Protein AF-A0A0V0R971-F1 (afdb_monomer_lite)

Foldseek 3Di:
DLFFQQQPPNHGADFQVVLLLVLPPDDPVLSVQLVVLCVVLVVVCLDPPDDPVRNLVSQVVSQVSVFVSQQVVFDQLCSSVSSLVRHPTHTFPCSLVQVVVCLVLLNQAEAADQHAPSNVLSVVCVSCVPPNVCSVSYNYDYKYFDADPRTRNGIRRPDGQQQQCVSVDDPPDDQAPAAEEQEEADPSSLSVNPVYNPVRYAFEYEYEDPPSDPVVVVVVRHLYYHYNSHGCPLVSVVVVVVVCCVVPDVPDDDQPPPPPPDDDDPVVVVSVVSSVVVVVVD

InterPro domains:
  IPR006434 Pyrimidine 5'-nucleotidase, eukaryotic [PF05822] (2-242)
  IPR023214 HAD superfamily [G3DSA:3.40.50.1000] (90-238)
  IPR036412 HAD-like superfamily [SSF56784] (2-240)

Organism: Pseudocohnilembus persalinus (NCBI:txid266149)

Sequence (282 aa):
MTTFRDNVTGKRCPGSLGVLRNSGYLRPEFVEILHNIFTYYHSKEMDLGLTNEQKIKVMEEWHGEVKKAYQKELLDSDIIYKALNKTTIQYRHYVREFVNYTIDNQILMYIVSGGTRQFIEGMLTEILPDQIENLESFRLKSNQYVIKDNKLVDIDFVIRGSDKNKYIKDRDWDYEKQPVLLLGDLDHDHTMALDFNQDNVLSVIYLRDESIIDIDSFQKKWDIIITGDGDFSLPYVLLNEIMHKKNNKISENLTFKNIEDSFYRQDQQQAIELINFLRAQK

pLDDT: mean 79.25, std 17.01, range [33.0, 95.94]

Structure (mmCIF, N/CA/C/O backbone):
data_AF-A0A0V0R971-F1
#
_entry.id   AF-A0A0V0R971-F1
#
loop_
_atom_site.group_PDB
_atom_site.id
_atom_site.type_symbol
_atom_site.label_atom_id
_atom_site.label_alt_id
_atom_site.label_comp_id
_atom_site.label_asym_id
_atom_site.label_entity_id
_atom_site.label_seq_id
_atom_site.pdbx_PDB_ins_code
_atom_site.Cartn_x
_atom_site.Cartn_y
_atom_site.Cartn_z
_atom_site.occupancy
_atom_site.B_iso_or_equiv
_atom_site.auth_seq_id
_atom_site.auth_comp_id
_atom_site.auth_asym_id
_atom_site.auth_atom_id
_atom_site.pdbx_PDB_model_num
ATOM 1 N N . MET A 1 1 ? 2.055 -4.129 0.141 1.00 58.97 1 MET A N 1
ATOM 2 C CA . MET A 1 1 ? 2.157 -5.593 0.341 1.00 58.97 1 MET A CA 1
ATOM 3 C C . MET A 1 1 ? 1.302 -6.047 1.516 1.00 58.97 1 MET A C 1
ATOM 5 O O . MET A 1 1 ? 1.122 -7.244 1.669 1.00 58.97 1 MET A O 1
ATOM 9 N N . THR A 1 2 ? 0.731 -5.119 2.290 1.00 73.12 2 THR A N 1
ATOM 10 C CA . THR A 1 2 ? -0.196 -5.362 3.400 1.00 73.12 2 THR A CA 1
ATOM 11 C C . THR A 1 2 ? -1.180 -6.496 3.121 1.00 73.12 2 THR A C 1
ATOM 13 O O . THR A 1 2 ? -1.227 -7.431 3.894 1.00 73.12 2 THR A O 1
ATOM 16 N N . THR A 1 3 ? -1.879 -6.506 1.983 1.00 72.69 3 THR A N 1
ATOM 17 C CA . THR A 1 3 ? -2.909 -7.513 1.650 1.00 72.69 3 THR A CA 1
ATOM 18 C C . THR A 1 3 ? -2.387 -8.837 1.072 1.00 72.69 3 THR A C 1
ATOM 20 O O . THR A 1 3 ? -3.176 -9.755 0.854 1.00 72.69 3 THR A O 1
ATOM 23 N N . PHE A 1 4 ? -1.087 -8.971 0.795 1.00 72.44 4 PHE A N 1
ATOM 24 C CA . PHE A 1 4 ? -0.510 -10.158 0.147 1.00 72.44 4 PHE A CA 1
ATOM 25 C C . PHE A 1 4 ? 0.398 -10.926 1.099 1.00 72.44 4 PHE A C 1
ATOM 27 O O . PHE A 1 4 ? 1.105 -10.323 1.910 1.00 72.44 4 PHE A O 1
ATOM 34 N N . ARG A 1 5 ? 0.399 -12.255 0.970 1.00 65.75 5 ARG A N 1
ATOM 35 C CA . ARG A 1 5 ? 1.438 -13.103 1.555 1.00 65.75 5 ARG A CA 1
ATOM 36 C C . ARG A 1 5 ? 2.725 -12.932 0.775 1.00 65.75 5 ARG A C 1
ATOM 38 O O . ARG A 1 5 ? 2.710 -12.945 -0.455 1.00 65.75 5 ARG A O 1
ATOM 45 N N . ASP A 1 6 ? 3.835 -12.819 1.491 1.00 60.97 6 ASP A N 1
ATOM 46 C CA . ASP A 1 6 ? 5.130 -12.614 0.853 1.00 60.97 6 ASP A CA 1
ATOM 47 C C . ASP A 1 6 ? 5.801 -13.933 0.455 1.00 60.97 6 ASP A C 1
ATOM 49 O O . ASP A 1 6 ? 6.545 -13.963 -0.521 1.00 60.97 6 ASP A O 1
ATOM 53 N N . ASN A 1 7 ? 5.527 -15.039 1.160 1.00 57.09 7 ASN A N 1
ATOM 54 C CA . ASN A 1 7 ? 6.301 -16.267 0.974 1.00 57.09 7 ASN A CA 1
ATOM 55 C C . ASN A 1 7 ? 5.460 -17.548 0.895 1.00 57.09 7 ASN A C 1
ATOM 57 O O . ASN A 1 7 ? 5.527 -18.407 1.772 1.00 57.09 7 ASN A O 1
ATOM 61 N N . VAL A 1 8 ? 4.685 -17.718 -0.182 1.00 51.97 8 VAL A N 1
ATOM 62 C CA . VAL A 1 8 ? 3.889 -18.953 -0.358 1.00 51.97 8 VAL A CA 1
ATOM 63 C C . VAL A 1 8 ? 4.598 -20.044 -1.168 1.00 51.97 8 VAL A C 1
ATOM 65 O O . VAL A 1 8 ? 4.198 -21.203 -1.148 1.00 51.97 8 VAL A O 1
ATOM 68 N N . THR A 1 9 ? 5.689 -19.712 -1.862 1.00 51.56 9 THR A N 1
ATOM 69 C CA . THR A 1 9 ? 6.429 -20.670 -2.714 1.00 51.56 9 THR A CA 1
ATOM 70 C C . THR A 1 9 ? 7.942 -20.674 -2.474 1.00 51.56 9 THR A C 1
ATOM 72 O O . THR A 1 9 ? 8.700 -21.158 -3.313 1.00 51.56 9 THR A O 1
ATOM 75 N N . GLY A 1 10 ? 8.415 -20.105 -1.359 1.00 52.41 10 GLY A N 1
ATOM 76 C CA . GLY A 1 10 ? 9.846 -19.852 -1.145 1.00 52.41 10 GLY A CA 1
ATOM 77 C C . GLY A 1 10 ? 10.374 -18.643 -1.930 1.00 52.41 10 GLY A C 1
ATOM 78 O O . GLY A 1 10 ? 11.578 -18.392 -1.939 1.00 52.41 10 GLY A O 1
ATOM 79 N N . LYS A 1 11 ? 9.494 -17.909 -2.627 1.00 59.03 11 LYS A N 1
ATOM 80 C CA . LYS A 1 11 ? 9.817 -16.728 -3.434 1.00 59.03 11 LYS A CA 1
ATOM 81 C C . LYS A 1 11 ? 8.990 -15.533 -2.983 1.00 59.03 11 LYS A C 1
ATOM 83 O O . LYS A 1 11 ? 7.778 -15.658 -2.825 1.00 59.03 11 LYS A O 1
ATOM 88 N N . ARG A 1 12 ? 9.673 -14.390 -2.866 1.00 66.94 12 ARG A N 1
ATOM 89 C CA . ARG A 1 12 ? 9.115 -13.091 -2.478 1.00 66.94 12 ARG A CA 1
ATOM 90 C C . ARG A 1 12 ? 8.000 -12.660 -3.431 1.00 66.94 12 ARG A C 1
ATOM 92 O O . ARG A 1 12 ? 8.195 -12.666 -4.654 1.00 66.94 12 ARG A O 1
ATOM 99 N N . CYS A 1 13 ? 6.865 -12.246 -2.881 1.00 67.56 13 CYS A N 1
ATOM 100 C CA . CYS A 1 13 ? 5.758 -11.719 -3.659 1.00 67.56 13 CYS A CA 1
ATOM 101 C C . CYS A 1 13 ? 6.153 -10.345 -4.222 1.00 67.56 13 CYS A C 1
ATOM 103 O O . CYS A 1 13 ? 6.574 -9.457 -3.474 1.00 67.56 13 CYS A O 1
ATOM 105 N N . PRO A 1 14 ? 6.047 -10.115 -5.541 1.00 70.88 14 PRO A N 1
ATOM 106 C CA . PRO A 1 14 ? 6.325 -8.796 -6.077 1.00 70.88 14 PRO A CA 1
ATOM 107 C C . PRO A 1 14 ? 5.271 -7.787 -5.597 1.00 70.88 14 PRO A C 1
ATOM 109 O O . PRO A 1 14 ? 4.083 -8.096 -5.528 1.00 70.88 14 PRO A O 1
ATOM 112 N N . GLY A 1 15 ? 5.689 -6.542 -5.348 1.00 75.00 15 GLY A N 1
ATOM 113 C CA . GLY A 1 15 ? 4.757 -5.408 -5.375 1.00 75.00 15 GLY A CA 1
ATOM 114 C C . GLY A 1 15 ? 4.130 -5.260 -6.768 1.00 75.00 15 GLY A C 1
ATOM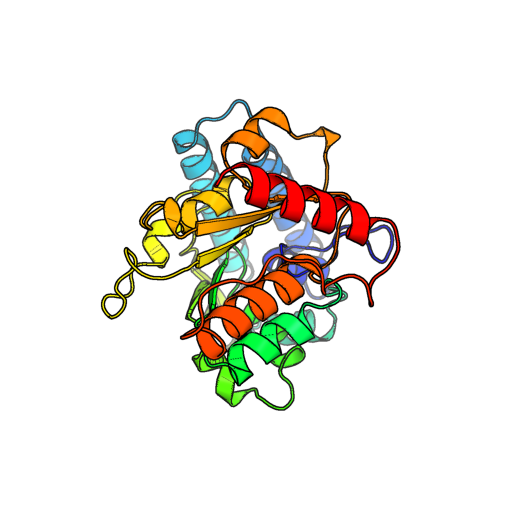 115 O O . GLY A 1 15 ? 4.640 -5.821 -7.736 1.00 75.00 15 GLY A O 1
ATOM 116 N N . SER A 1 16 ? 3.053 -4.487 -6.919 1.00 74.56 16 SER A N 1
ATOM 117 C CA . SER A 1 16 ? 2.285 -4.461 -8.180 1.00 74.56 16 SER A CA 1
ATOM 118 C C . SER A 1 16 ? 3.089 -4.029 -9.415 1.00 74.56 16 SER A C 1
ATOM 120 O O . SER A 1 16 ? 2.931 -4.626 -10.475 1.00 74.56 16 SER A O 1
ATOM 122 N N . LEU A 1 17 ? 4.042 -3.098 -9.288 1.00 79.12 17 LEU A N 1
ATOM 123 C CA . LEU A 1 17 ? 4.996 -2.791 -10.371 1.00 79.12 17 LEU A CA 1
ATOM 124 C C . LEU A 1 17 ? 5.903 -3.982 -10.727 1.00 79.12 17 LEU A C 1
ATOM 126 O O . LEU A 1 17 ? 6.295 -4.166 -11.880 1.00 79.12 17 LEU A O 1
ATOM 130 N N . GLY A 1 18 ? 6.237 -4.805 -9.735 1.00 83.81 18 GLY A N 1
ATOM 131 C CA . GLY A 1 18 ? 7.013 -6.025 -9.911 1.00 83.81 18 GLY A CA 1
ATOM 132 C C . GLY A 1 18 ? 6.228 -7.153 -10.582 1.00 83.81 18 GLY A C 1
ATOM 133 O O . GLY A 1 18 ? 6.858 -8.040 -11.149 1.00 83.81 18 GLY A O 1
ATOM 134 N N . VAL A 1 19 ? 4.889 -7.126 -10.568 1.00 86.00 19 VAL A N 1
ATOM 135 C CA . VAL A 1 19 ? 4.062 -8.143 -11.245 1.00 86.00 19 VAL A CA 1
ATOM 136 C C . VAL A 1 19 ? 4.309 -8.102 -12.742 1.00 86.00 19 VAL A C 1
ATOM 138 O O . VAL A 1 19 ? 4.609 -9.131 -13.342 1.00 86.00 19 VAL A O 1
ATOM 141 N N . LEU A 1 20 ? 4.275 -6.907 -13.341 1.00 88.25 20 LEU A N 1
ATOM 142 C CA . LEU A 1 20 ? 4.560 -6.753 -14.763 1.00 88.25 20 LEU A CA 1
ATOM 143 C C . LEU A 1 20 ? 5.997 -7.187 -15.092 1.00 88.25 20 LEU A C 1
ATOM 145 O O . LEU A 1 20 ? 6.199 -7.948 -16.039 1.00 88.25 20 LEU A O 1
ATOM 149 N N . ARG A 1 21 ? 6.975 -6.793 -14.262 1.00 87.88 21 ARG A N 1
ATOM 150 C CA . ARG A 1 21 ? 8.382 -7.211 -14.399 1.00 87.88 21 ARG A CA 1
ATOM 151 C C . ARG A 1 21 ? 8.550 -8.734 -14.364 1.00 87.88 21 ARG A C 1
ATOM 153 O O . ARG A 1 21 ? 9.284 -9.289 -15.174 1.00 87.88 21 ARG A O 1
ATOM 160 N N . ASN A 1 22 ? 7.856 -9.404 -13.449 1.00 86.06 22 ASN A N 1
ATOM 161 C CA . ASN A 1 22 ? 7.982 -10.842 -13.213 1.00 86.06 22 ASN A CA 1
ATOM 162 C C . ASN A 1 22 ? 7.021 -11.683 -14.078 1.00 86.06 22 ASN A C 1
ATOM 164 O O . ASN A 1 22 ? 7.020 -12.909 -13.984 1.00 86.06 22 ASN A O 1
ATOM 168 N N . SER A 1 23 ? 6.213 -11.049 -14.930 1.00 88.00 23 SER A N 1
ATOM 169 C CA . SER A 1 23 ? 5.185 -11.718 -15.736 1.00 88.00 23 SER A CA 1
ATOM 170 C C . SER A 1 23 ? 5.752 -12.632 -16.831 1.00 88.00 23 SER A C 1
ATOM 172 O O . SER A 1 23 ? 5.077 -13.550 -17.299 1.00 88.00 23 SER A O 1
ATOM 174 N N . GLY A 1 24 ? 6.996 -12.399 -17.259 1.00 89.38 24 GLY A N 1
ATOM 175 C CA . GLY A 1 24 ? 7.617 -13.097 -18.388 1.00 89.38 24 GLY A CA 1
ATOM 176 C C . GLY A 1 24 ? 7.093 -12.669 -19.764 1.00 89.38 24 GLY A C 1
ATOM 177 O O . GLY A 1 24 ? 7.388 -13.345 -20.743 1.00 89.38 24 GLY A O 1
ATOM 178 N N . TYR A 1 25 ? 6.318 -11.581 -19.848 1.00 91.50 25 TYR A N 1
ATOM 179 C CA . TYR A 1 25 ? 5.885 -10.985 -21.122 1.00 91.50 25 TYR A CA 1
ATOM 180 C C . TYR A 1 25 ? 6.794 -9.845 -21.603 1.00 91.50 25 TYR A C 1
ATOM 182 O O . TYR A 1 25 ? 6.646 -9.377 -22.728 1.00 91.50 25 TYR A O 1
ATOM 190 N N . LEU A 1 26 ? 7.720 -9.387 -20.759 1.00 91.88 26 LEU A N 1
ATOM 191 C CA . LEU A 1 26 ? 8.700 -8.358 -21.102 1.00 91.88 26 LEU A CA 1
ATOM 192 C C . LEU A 1 26 ? 9.953 -8.981 -21.719 1.00 91.88 26 LEU A C 1
ATOM 194 O O . LEU A 1 26 ? 10.330 -10.104 -21.376 1.00 91.88 26 LEU A O 1
ATOM 198 N N . ARG A 1 27 ? 10.631 -8.224 -22.587 1.00 93.69 27 ARG A N 1
ATOM 199 C CA . ARG A 1 27 ? 11.923 -8.639 -23.143 1.00 93.69 27 ARG A CA 1
ATOM 200 C C . ARG A 1 27 ? 12.986 -8.732 -22.036 1.00 93.69 27 ARG A C 1
ATOM 202 O O . ARG A 1 27 ? 12.981 -7.873 -21.148 1.00 93.69 27 ARG A O 1
ATOM 209 N N . PRO A 1 28 ? 13.895 -9.723 -22.075 1.00 93.75 28 PRO A N 1
ATOM 210 C CA . PRO A 1 28 ? 14.893 -9.931 -21.024 1.00 93.75 28 PRO A CA 1
ATOM 211 C C . PRO A 1 28 ? 15.731 -8.689 -20.701 1.00 93.75 28 PRO A C 1
ATOM 213 O O . PRO A 1 28 ? 15.927 -8.375 -19.531 1.00 93.75 28 PRO A O 1
ATOM 216 N N . GLU A 1 29 ? 16.146 -7.935 -21.718 1.00 94.88 29 GLU A N 1
ATOM 217 C CA . GLU A 1 29 ? 16.963 -6.729 -21.557 1.00 94.88 29 GLU A CA 1
ATOM 218 C C . GLU A 1 29 ? 16.205 -5.637 -20.789 1.00 94.88 29 GLU A C 1
ATOM 220 O O . GLU A 1 29 ? 16.760 -4.950 -19.933 1.00 94.88 29 GLU A O 1
ATOM 225 N N . PHE A 1 30 ? 14.902 -5.496 -21.050 1.00 93.88 30 PHE A N 1
ATOM 226 C CA . PHE A 1 30 ? 14.062 -4.538 -20.338 1.00 93.88 30 PHE A CA 1
ATOM 227 C C . PHE A 1 30 ? 13.814 -4.967 -18.886 1.00 93.88 30 PHE A C 1
ATOM 229 O O . PHE A 1 30 ? 13.844 -4.137 -17.975 1.00 93.88 30 PHE A O 1
ATOM 236 N N . VAL A 1 31 ? 13.631 -6.270 -18.645 1.00 93.38 31 VAL A N 1
ATOM 237 C CA . VAL A 1 31 ? 13.540 -6.827 -17.286 1.00 93.38 31 VAL A CA 1
ATOM 238 C C . VAL A 1 31 ? 14.815 -6.542 -16.497 1.00 93.38 31 VAL A C 1
ATOM 240 O O . VAL A 1 31 ? 14.721 -6.126 -15.342 1.00 93.38 31 VAL A O 1
ATOM 243 N N . GLU A 1 32 ? 15.986 -6.715 -17.110 1.00 94.56 32 GLU A N 1
ATOM 244 C CA . GLU A 1 32 ? 17.281 -6.433 -16.487 1.00 94.56 32 GLU A CA 1
ATOM 245 C C . GLU A 1 32 ? 17.422 -4.950 -16.116 1.00 94.56 32 GLU A C 1
ATOM 247 O O . GLU A 1 32 ? 17.782 -4.635 -14.982 1.00 94.56 32 GLU A O 1
ATOM 252 N N . ILE A 1 33 ? 17.035 -4.032 -17.011 1.00 94.81 33 ILE A N 1
ATOM 253 C CA . ILE A 1 33 ? 16.998 -2.589 -16.722 1.00 94.81 33 ILE A CA 1
ATOM 254 C C . ILE A 1 33 ? 16.124 -2.305 -15.493 1.00 94.81 33 ILE A C 1
ATOM 256 O O . ILE A 1 33 ? 16.575 -1.666 -14.540 1.00 94.81 33 ILE A O 1
ATOM 260 N N . LEU A 1 34 ? 14.886 -2.808 -15.475 1.00 92.81 34 LEU A N 1
ATOM 261 C CA . LEU A 1 34 ? 13.967 -2.601 -14.351 1.00 92.81 34 LEU A CA 1
ATOM 262 C C . LEU A 1 34 ? 14.463 -3.258 -13.058 1.00 92.81 34 LEU A C 1
ATOM 264 O O . LEU A 1 34 ? 14.188 -2.758 -11.963 1.00 92.81 34 LEU A O 1
ATOM 268 N N . HIS A 1 35 ? 15.165 -4.386 -13.157 1.00 92.00 35 HIS A N 1
ATOM 269 C CA . HIS A 1 35 ? 15.749 -5.055 -12.004 1.00 92.00 35 HIS A CA 1
ATOM 270 C C . HIS A 1 35 ? 16.904 -4.243 -11.416 1.00 92.00 35 HIS A C 1
ATOM 272 O O . HIS A 1 35 ? 16.912 -4.021 -10.210 1.00 92.00 35 HIS A O 1
ATOM 278 N N . ASN A 1 36 ? 17.802 -3.721 -12.251 1.00 94.62 36 ASN A N 1
ATOM 279 C CA . ASN A 1 36 ? 18.924 -2.889 -11.818 1.00 94.62 36 ASN A CA 1
ATOM 280 C C . ASN A 1 36 ? 18.449 -1.596 -11.146 1.00 94.62 36 ASN A C 1
ATOM 282 O O . ASN A 1 36 ? 18.933 -1.250 -10.067 1.00 94.62 36 ASN A O 1
ATOM 286 N N . ILE A 1 37 ? 17.446 -0.931 -11.734 1.00 94.56 37 ILE A N 1
ATOM 287 C CA . ILE A 1 37 ? 16.800 0.242 -11.128 1.00 94.56 37 ILE A CA 1
ATOM 288 C C . ILE A 1 37 ? 16.227 -0.133 -9.752 1.00 94.56 37 ILE A C 1
ATOM 290 O O . ILE A 1 37 ? 16.539 0.515 -8.755 1.00 94.56 37 ILE A O 1
ATOM 294 N N . PHE A 1 38 ? 15.426 -1.203 -9.670 1.00 91.25 38 PHE A N 1
ATOM 295 C CA . PHE A 1 38 ? 14.833 -1.650 -8.405 1.00 91.25 38 PHE A CA 1
ATOM 296 C C . PHE A 1 38 ? 15.894 -1.963 -7.345 1.00 91.25 38 PHE A C 1
ATOM 298 O O . PHE A 1 38 ? 15.790 -1.474 -6.228 1.00 91.25 38 PHE A O 1
ATOM 305 N N . THR A 1 39 ? 16.913 -2.754 -7.681 1.00 91.12 39 THR A N 1
ATOM 306 C CA . THR A 1 39 ? 17.951 -3.179 -6.735 1.00 91.12 39 THR A CA 1
ATOM 307 C C . THR A 1 39 ? 18.695 -1.980 -6.153 1.00 91.12 39 THR A C 1
ATOM 309 O O . THR A 1 39 ? 18.907 -1.918 -4.943 1.00 91.12 39 THR A O 1
ATOM 312 N N . TYR A 1 40 ? 19.028 -0.991 -6.987 1.00 93.75 40 TYR A N 1
ATOM 313 C CA . TYR A 1 40 ? 19.692 0.228 -6.537 1.00 93.75 40 TYR A CA 1
ATOM 314 C C . TYR A 1 40 ? 18.809 1.050 -5.590 1.00 93.75 40 TYR A C 1
ATOM 316 O O . TYR A 1 40 ? 19.207 1.336 -4.460 1.00 93.75 40 TYR A O 1
ATOM 324 N N . TYR A 1 41 ? 17.600 1.415 -6.018 1.00 92.44 41 TYR A N 1
ATOM 325 C CA . TYR A 1 41 ? 16.761 2.347 -5.263 1.00 92.44 41 TYR A CA 1
ATOM 326 C C . TYR A 1 41 ? 16.067 1.709 -4.054 1.00 92.44 41 TYR A C 1
ATOM 328 O O . TYR A 1 41 ? 15.933 2.371 -3.027 1.00 92.44 41 TYR A O 1
ATOM 336 N N . HIS A 1 42 ? 15.704 0.424 -4.116 1.00 87.56 42 HIS A N 1
ATOM 337 C CA . HIS A 1 42 ? 15.120 -0.280 -2.972 1.00 87.56 42 HIS A CA 1
ATOM 338 C C . HIS A 1 42 ? 16.114 -0.388 -1.808 1.00 87.56 42 HIS A C 1
ATOM 340 O O . HIS A 1 42 ? 15.724 -0.239 -0.654 1.00 87.56 42 HIS A O 1
ATOM 346 N N . SER A 1 43 ? 17.414 -0.559 -2.089 1.00 88.75 43 SER A N 1
ATOM 347 C CA . SER A 1 43 ? 18.440 -0.554 -1.035 1.00 88.75 43 SER A CA 1
ATOM 348 C C . SER A 1 43 ? 18.472 0.772 -0.262 1.00 88.75 43 SER A C 1
ATOM 350 O O . SER A 1 43 ? 18.610 0.776 0.957 1.00 88.75 43 SER A O 1
ATOM 352 N N . LYS A 1 44 ? 18.252 1.894 -0.958 1.00 88.94 44 LYS A N 1
ATOM 353 C CA . LYS A 1 44 ? 18.189 3.236 -0.366 1.00 88.94 44 LYS A CA 1
ATOM 354 C C . LYS A 1 44 ? 16.864 3.514 0.340 1.00 88.94 44 LYS A C 1
ATOM 356 O O . LYS A 1 44 ? 16.845 4.200 1.353 1.00 88.94 44 LYS A O 1
ATOM 361 N N . GLU A 1 45 ? 15.750 2.994 -0.170 1.00 84.31 45 GLU A N 1
ATOM 362 C CA . GLU A 1 45 ? 14.442 3.080 0.496 1.00 84.31 45 GLU A CA 1
ATOM 363 C C . GLU A 1 45 ? 14.502 2.497 1.918 1.00 84.31 45 GLU A C 1
ATOM 365 O O . GLU A 1 45 ? 14.026 3.106 2.885 1.00 84.31 45 GLU A O 1
ATOM 370 N N . MET A 1 46 ? 15.153 1.336 2.026 1.00 81.69 46 MET A N 1
ATOM 371 C CA . MET A 1 46 ? 15.305 0.571 3.261 1.00 81.69 46 MET A CA 1
ATOM 372 C C . MET A 1 46 ? 16.429 1.088 4.170 1.00 81.69 46 MET A C 1
ATOM 374 O O . MET A 1 46 ? 16.533 0.644 5.309 1.00 81.69 46 MET A O 1
ATOM 378 N N . ASP A 1 47 ? 17.249 2.037 3.710 1.00 83.38 47 ASP A N 1
ATOM 379 C CA . ASP A 1 47 ? 18.367 2.581 4.482 1.00 83.38 47 ASP A CA 1
ATOM 380 C C . ASP A 1 47 ? 17.859 3.392 5.688 1.00 83.38 47 ASP A C 1
ATOM 382 O O . ASP A 1 47 ? 17.167 4.404 5.538 1.00 83.38 47 ASP A O 1
ATOM 386 N N . LEU A 1 48 ? 18.183 2.940 6.901 1.00 79.25 48 LEU A N 1
ATOM 387 C CA . LEU A 1 48 ? 17.806 3.603 8.153 1.00 79.25 48 LEU A CA 1
ATOM 388 C C . LEU A 1 48 ? 18.624 4.877 8.425 1.00 79.25 48 LEU A C 1
ATOM 390 O O . LEU A 1 48 ? 18.212 5.698 9.240 1.00 79.25 48 LEU A O 1
ATOM 394 N N . GLY A 1 49 ? 19.756 5.067 7.741 1.00 84.75 49 GLY A N 1
ATOM 395 C CA . GLY A 1 49 ? 20.604 6.253 7.863 1.00 84.75 49 GLY A CA 1
ATOM 396 C C . GLY A 1 49 ? 20.102 7.469 7.080 1.00 84.75 49 GLY A C 1
ATOM 397 O O . GLY A 1 49 ? 20.570 8.582 7.324 1.00 84.75 49 GLY A O 1
ATOM 398 N N . LEU A 1 50 ? 19.156 7.289 6.151 1.00 84.38 50 LEU A N 1
ATOM 399 C CA . LEU A 1 50 ? 18.605 8.387 5.355 1.00 84.38 50 LEU A CA 1
ATOM 400 C C . LEU A 1 50 ? 17.438 9.081 6.058 1.00 84.38 50 LEU A C 1
ATOM 402 O O . LEU A 1 50 ? 16.500 8.442 6.538 1.00 84.38 50 LEU A O 1
ATOM 406 N N . THR A 1 51 ? 17.444 10.414 6.026 1.00 85.69 51 THR A N 1
ATOM 407 C CA . THR A 1 51 ? 16.316 11.227 6.497 1.00 85.69 51 THR A CA 1
ATOM 408 C C . THR A 1 51 ? 15.108 11.097 5.569 1.00 85.69 51 THR A C 1
ATOM 410 O O . THR A 1 51 ? 15.233 10.754 4.391 1.00 85.69 51 THR A O 1
ATOM 413 N N . ASN A 1 52 ? 13.919 11.454 6.064 1.00 78.19 52 ASN A N 1
ATOM 414 C CA . ASN A 1 52 ? 12.700 11.455 5.249 1.00 78.19 52 ASN A CA 1
ATOM 415 C C . ASN A 1 52 ? 12.830 12.317 3.982 1.00 78.19 52 ASN A C 1
ATOM 417 O O . ASN A 1 52 ? 12.412 11.884 2.912 1.00 78.19 52 ASN A O 1
ATOM 421 N N . GLU A 1 53 ? 13.450 13.499 4.065 1.00 84.12 53 GLU A N 1
ATOM 422 C CA . GLU A 1 53 ? 13.687 14.355 2.892 1.00 84.12 53 GLU A CA 1
ATOM 423 C C . GLU A 1 53 ? 14.627 13.708 1.870 1.00 84.12 53 GLU A C 1
ATOM 425 O O . GLU A 1 53 ? 14.400 13.813 0.664 1.00 84.12 53 GLU A O 1
ATOM 430 N N . GLN A 1 54 ? 15.673 13.018 2.330 1.00 88.62 54 GLN A N 1
ATOM 431 C CA . GLN A 1 54 ? 16.576 12.286 1.442 1.00 88.62 54 GLN A CA 1
ATOM 432 C C . GLN A 1 54 ? 15.850 11.120 0.768 1.00 88.62 54 GLN A C 1
ATOM 434 O O . GLN A 1 54 ? 15.967 10.955 -0.445 1.00 88.62 54 GLN A O 1
ATOM 439 N N . LYS A 1 55 ? 15.044 10.360 1.520 1.00 84.81 55 LYS A N 1
ATOM 440 C CA . LYS A 1 55 ? 14.230 9.267 0.970 1.00 84.81 55 LYS A CA 1
ATOM 441 C C . LYS A 1 55 ? 13.234 9.764 -0.076 1.00 84.81 55 LYS A C 1
ATOM 443 O O . LYS A 1 55 ? 13.084 9.114 -1.105 1.00 84.81 55 LYS A O 1
ATOM 448 N N . ILE A 1 56 ? 12.612 10.929 0.125 1.00 83.81 56 ILE A N 1
ATOM 449 C CA . ILE A 1 56 ? 11.722 11.542 -0.877 1.00 83.81 56 ILE A CA 1
ATOM 450 C C . ILE A 1 56 ? 12.476 11.796 -2.187 1.00 83.81 56 ILE A C 1
ATOM 452 O O . ILE A 1 56 ? 12.003 11.374 -3.240 1.00 83.81 56 ILE A O 1
ATOM 456 N N . LYS A 1 57 ? 13.670 12.402 -2.134 1.00 88.88 57 LYS A N 1
ATOM 457 C CA . LYS A 1 57 ? 14.492 12.645 -3.336 1.00 88.88 57 LYS A CA 1
ATOM 458 C C . LYS A 1 57 ? 14.879 11.344 -4.043 1.00 88.88 57 LYS A C 1
ATOM 460 O O . LYS A 1 57 ? 14.770 11.248 -5.260 1.00 88.88 57 LYS A O 1
ATOM 465 N N . VAL A 1 58 ? 15.264 10.321 -3.277 1.00 91.00 58 VAL A N 1
ATOM 466 C CA . VAL A 1 58 ? 15.567 8.981 -3.808 1.00 91.00 58 VAL A CA 1
ATOM 467 C C . VAL A 1 58 ? 14.351 8.384 -4.527 1.00 91.00 58 VAL A C 1
ATOM 469 O O . VAL A 1 58 ? 14.510 7.809 -5.601 1.00 91.00 58 VAL A O 1
ATOM 472 N N . MET A 1 59 ? 13.139 8.534 -3.979 1.00 88.75 59 MET A N 1
ATOM 473 C CA . MET A 1 59 ? 11.911 8.070 -4.639 1.00 88.75 59 MET A CA 1
ATOM 474 C C . MET A 1 59 ? 11.610 8.854 -5.923 1.00 88.75 59 MET A C 1
ATOM 476 O O . MET A 1 59 ? 11.195 8.258 -6.914 1.00 88.75 59 MET A O 1
ATOM 480 N N . GLU A 1 60 ? 11.834 10.170 -5.942 1.00 89.88 60 GLU A N 1
ATOM 481 C CA . GLU A 1 60 ? 11.647 10.998 -7.144 1.00 89.88 60 GLU A CA 1
ATOM 482 C C . GLU A 1 60 ? 12.601 10.590 -8.273 1.00 89.88 60 GLU A C 1
ATOM 484 O O . GLU A 1 60 ? 12.175 10.440 -9.422 1.00 89.88 60 GLU A O 1
ATOM 489 N N . GLU A 1 61 ? 13.868 10.342 -7.943 1.00 93.50 61 GLU A N 1
ATOM 490 C CA . GLU A 1 61 ? 14.856 9.813 -8.883 1.00 93.50 61 GLU A CA 1
ATOM 491 C C . GLU A 1 61 ? 14.460 8.420 -9.388 1.00 93.50 61 GLU A C 1
ATOM 493 O O . GLU A 1 61 ? 14.452 8.187 -10.598 1.00 93.50 61 GLU A O 1
ATOM 498 N N . TRP A 1 62 ? 14.062 7.518 -8.483 1.00 93.06 62 TRP A N 1
ATOM 499 C CA . TRP A 1 62 ? 13.612 6.174 -8.844 1.00 93.06 62 TRP A CA 1
ATOM 500 C C . TRP A 1 62 ? 12.442 6.228 -9.831 1.00 93.06 62 TRP A C 1
ATOM 502 O O . TRP A 1 62 ? 12.495 5.631 -10.910 1.00 93.06 62 TRP A O 1
ATOM 512 N N . HIS A 1 63 ? 11.398 6.984 -9.499 1.00 92.19 63 HIS A N 1
ATOM 513 C CA . HIS A 1 63 ? 10.239 7.170 -10.365 1.00 92.19 63 HIS A CA 1
ATOM 514 C C . HIS A 1 63 ? 10.639 7.757 -11.724 1.00 92.19 63 HIS A C 1
ATOM 516 O O . HIS A 1 63 ? 10.144 7.302 -12.756 1.00 92.19 63 HIS A O 1
ATOM 522 N N . GLY A 1 64 ? 11.563 8.722 -11.745 1.00 94.38 64 GLY A N 1
ATOM 523 C CA . GLY A 1 64 ? 12.103 9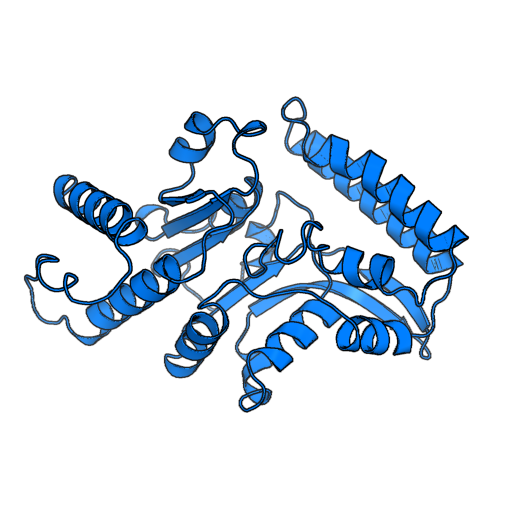.303 -12.973 1.00 94.38 64 GLY A CA 1
ATOM 524 C C . GLY A 1 64 ? 12.787 8.274 -13.877 1.00 94.38 64 GLY A C 1
ATOM 525 O O . GLY A 1 64 ? 12.514 8.238 -15.078 1.00 94.38 64 GLY A O 1
ATOM 526 N N . GLU A 1 65 ? 13.632 7.407 -13.320 1.00 95.31 65 GLU A N 1
ATOM 527 C CA . GLU A 1 65 ? 14.314 6.355 -14.086 1.00 95.31 65 GLU A CA 1
ATOM 528 C C . GLU A 1 65 ? 13.341 5.289 -14.603 1.00 95.31 65 GLU A C 1
ATOM 530 O O . GLU A 1 65 ? 13.428 4.881 -15.764 1.00 95.31 65 GLU A O 1
ATOM 535 N N . VAL A 1 66 ? 12.349 4.898 -13.795 1.00 92.69 66 VAL A N 1
ATOM 536 C CA . VAL A 1 66 ? 11.297 3.974 -14.243 1.00 92.69 66 VAL A CA 1
ATOM 537 C C . VAL A 1 66 ? 10.489 4.592 -15.388 1.00 92.69 66 VAL A C 1
ATOM 539 O O . VAL A 1 66 ? 10.319 3.941 -16.418 1.00 92.69 66 VAL A O 1
ATOM 542 N N . LYS A 1 67 ? 10.046 5.852 -15.266 1.00 93.69 67 LYS A N 1
ATOM 543 C CA . LYS A 1 67 ? 9.325 6.563 -16.339 1.00 93.69 67 LYS A CA 1
ATOM 544 C C . LYS A 1 67 ? 10.110 6.556 -17.648 1.00 93.69 67 LYS A C 1
ATOM 546 O O . LYS A 1 67 ? 9.586 6.132 -18.676 1.00 93.69 67 LYS A O 1
ATOM 551 N N . LYS A 1 68 ? 11.388 6.951 -17.603 1.00 94.94 68 LYS A N 1
ATOM 552 C CA . LYS A 1 68 ? 12.273 6.961 -18.781 1.00 94.94 68 LYS A CA 1
ATOM 553 C C . LYS A 1 68 ? 12.394 5.580 -19.424 1.00 94.94 68 LYS A C 1
ATOM 555 O O . LYS A 1 68 ? 12.468 5.493 -20.647 1.00 94.94 68 LYS A O 1
ATOM 560 N N . ALA A 1 69 ? 12.446 4.515 -18.624 1.00 93.12 69 ALA A N 1
ATOM 561 C CA . ALA A 1 69 ? 12.530 3.151 -19.134 1.00 93.12 69 ALA A CA 1
ATOM 562 C C . ALA A 1 69 ? 11.243 2.757 -19.886 1.00 93.12 69 ALA A C 1
ATOM 564 O O . ALA A 1 69 ? 11.317 2.317 -21.031 1.00 93.12 69 ALA A O 1
ATOM 565 N N . TYR A 1 70 ? 10.067 2.981 -19.291 1.00 91.25 70 TYR A N 1
ATOM 566 C CA . TYR A 1 70 ? 8.778 2.645 -19.913 1.00 91.25 70 TYR A CA 1
ATOM 567 C C . TYR A 1 70 ? 8.470 3.487 -21.160 1.00 91.25 70 TYR A C 1
ATOM 569 O O . TYR A 1 70 ? 8.019 2.940 -22.165 1.00 91.25 70 TYR A O 1
ATOM 577 N N . GLN A 1 71 ? 8.782 4.787 -21.135 1.00 92.81 71 GLN A N 1
ATOM 578 C CA . GLN A 1 71 ? 8.610 5.695 -22.279 1.00 92.81 71 GLN A CA 1
ATOM 579 C C . GLN A 1 71 ? 9.402 5.256 -23.519 1.00 92.81 71 GLN A C 1
ATOM 581 O O . GLN A 1 71 ? 8.981 5.515 -24.644 1.00 92.81 71 GLN A O 1
ATOM 586 N N . LYS A 1 72 ? 10.554 4.600 -23.327 1.00 92.62 72 LYS A N 1
ATOM 587 C CA . LYS A 1 72 ? 11.380 4.077 -24.425 1.00 92.62 72 LYS A CA 1
ATOM 588 C C . LYS A 1 72 ? 10.859 2.753 -24.978 1.00 92.62 72 LYS A C 1
ATOM 590 O O . LYS A 1 72 ? 10.998 2.515 -26.172 1.00 92.62 72 LYS A O 1
ATOM 595 N N . GLU A 1 73 ? 10.304 1.898 -24.121 1.00 91.94 73 GLU A N 1
ATOM 596 C CA . GLU A 1 73 ? 9.899 0.541 -24.504 1.00 91.94 73 GLU A CA 1
ATOM 597 C C . GLU A 1 73 ? 8.552 0.512 -25.251 1.00 91.94 73 GLU A C 1
ATOM 599 O O . GLU A 1 73 ? 8.368 -0.339 -26.116 1.00 91.94 73 GLU A O 1
ATOM 604 N N . LEU A 1 74 ? 7.631 1.449 -24.965 1.00 88.62 74 LEU A N 1
ATOM 605 C CA . LEU A 1 74 ? 6.326 1.590 -25.646 1.00 88.62 74 LEU A CA 1
ATOM 606 C C . LEU A 1 74 ? 5.532 0.272 -25.740 1.00 88.62 74 LEU A C 1
ATOM 608 O O . LEU A 1 74 ? 5.106 -0.170 -26.814 1.00 88.62 74 LEU A O 1
ATOM 612 N N . LEU A 1 75 ? 5.330 -0.358 -24.584 1.00 93.38 75 LEU A N 1
ATOM 613 C CA . LEU A 1 75 ? 4.640 -1.642 -24.458 1.00 93.38 75 LEU A CA 1
ATOM 614 C C . LEU A 1 75 ? 3.177 -1.554 -24.914 1.00 93.38 75 LEU A C 1
ATOM 616 O O . LEU A 1 75 ? 2.505 -0.554 -24.667 1.00 93.38 75 LEU A O 1
ATOM 620 N N . ASP A 1 76 ? 2.658 -2.622 -25.520 1.00 95.94 76 ASP A N 1
ATOM 621 C CA . ASP A 1 76 ? 1.213 -2.780 -25.719 1.00 95.94 76 ASP A CA 1
ATOM 622 C C . ASP A 1 76 ? 0.494 -2.868 -24.370 1.00 95.94 76 ASP A C 1
ATOM 624 O O . ASP A 1 76 ? 0.944 -3.559 -23.457 1.00 95.94 76 ASP A O 1
ATOM 628 N N . SER A 1 77 ? -0.629 -2.164 -24.223 1.00 93.75 77 SER A N 1
ATOM 629 C CA . SER A 1 77 ? -1.363 -2.094 -22.952 1.00 93.75 77 SER A CA 1
ATOM 630 C C . SER A 1 77 ? -1.978 -3.431 -22.528 1.00 93.75 77 SER A C 1
ATOM 632 O O . SER A 1 77 ? -2.212 -3.651 -21.337 1.00 93.75 77 SER A O 1
ATOM 634 N N . ASP A 1 78 ? -2.189 -4.354 -23.472 1.00 94.25 78 ASP A N 1
ATOM 635 C CA . ASP A 1 78 ? -2.720 -5.695 -23.213 1.00 94.25 78 ASP A CA 1
ATOM 636 C C . ASP A 1 78 ? -1.809 -6.534 -22.298 1.00 94.25 78 ASP A C 1
ATOM 638 O O . ASP A 1 78 ? -2.268 -7.466 -21.630 1.00 94.25 78 ASP A O 1
ATOM 642 N N . ILE A 1 79 ? -0.530 -6.158 -22.193 1.00 92.94 79 ILE A N 1
ATOM 643 C CA . ILE A 1 79 ? 0.440 -6.796 -21.310 1.00 92.94 79 ILE A CA 1
ATOM 644 C C . ILE A 1 79 ? 0.038 -6.712 -19.836 1.00 92.94 79 ILE A C 1
ATOM 646 O O . ILE A 1 79 ? 0.355 -7.618 -19.070 1.00 92.94 79 ILE A O 1
ATOM 650 N N . ILE A 1 80 ? -0.689 -5.662 -19.439 1.00 91.31 80 ILE A N 1
ATOM 651 C CA . ILE A 1 80 ? -1.158 -5.485 -18.061 1.00 91.31 80 ILE A CA 1
ATOM 652 C C . ILE A 1 80 ? -2.162 -6.590 -17.722 1.00 91.31 80 ILE A C 1
ATOM 654 O O . ILE A 1 80 ? -2.002 -7.273 -16.712 1.00 91.31 80 ILE A O 1
ATOM 658 N N . TYR A 1 81 ? -3.137 -6.836 -18.603 1.00 89.88 81 TYR A N 1
ATOM 659 C CA . TYR A 1 81 ? -4.123 -7.907 -18.430 1.00 89.88 81 TYR A CA 1
ATOM 660 C C . TYR A 1 81 ? -3.478 -9.294 -18.467 1.00 89.88 81 TYR A C 1
ATOM 662 O O . TYR A 1 81 ? -3.797 -10.151 -17.646 1.00 89.88 81 TYR A O 1
ATOM 670 N N . LYS A 1 82 ? -2.522 -9.515 -19.379 1.00 91.94 82 LYS A N 1
ATOM 671 C CA . LYS A 1 82 ? -1.759 -10.772 -19.430 1.00 91.94 82 LYS A CA 1
ATOM 672 C C . LYS A 1 82 ? -0.985 -11.012 -18.131 1.00 91.94 82 LYS A C 1
ATOM 674 O O . LYS A 1 82 ? -1.003 -12.121 -17.604 1.00 91.94 82 LYS A O 1
ATOM 679 N N . ALA A 1 83 ? -0.322 -9.980 -17.607 1.00 91.00 83 ALA A N 1
ATOM 680 C CA . ALA A 1 83 ? 0.429 -10.058 -16.359 1.00 91.00 83 ALA A CA 1
ATOM 681 C C . ALA A 1 83 ? -0.482 -10.315 -15.151 1.00 91.00 83 ALA A C 1
ATOM 683 O O . ALA A 1 83 ? -0.125 -11.129 -14.304 1.00 91.00 83 ALA A O 1
ATOM 684 N N . LEU A 1 84 ? -1.654 -9.673 -15.098 1.00 86.88 84 LEU A N 1
ATOM 685 C CA . LEU A 1 84 ? -2.677 -9.927 -14.084 1.00 86.88 84 LEU A CA 1
ATOM 686 C C . LEU A 1 84 ? -3.143 -11.384 -14.103 1.00 86.88 84 LEU A C 1
ATOM 688 O O . LEU A 1 84 ? -3.020 -12.064 -13.097 1.00 86.88 84 LEU A O 1
ATOM 692 N N . ASN A 1 85 ? -3.562 -11.905 -15.257 1.00 86.31 85 ASN A N 1
ATOM 693 C CA . ASN A 1 85 ? -4.081 -13.275 -15.365 1.00 86.31 85 ASN A CA 1
ATOM 694 C C . ASN A 1 85 ? -3.041 -14.368 -15.069 1.00 86.31 85 ASN A C 1
ATOM 696 O O . ASN A 1 85 ? -3.399 -15.511 -14.796 1.00 86.31 85 ASN A O 1
ATOM 700 N N . LYS A 1 86 ? -1.750 -14.041 -15.165 1.00 86.25 86 LYS A N 1
ATOM 701 C CA . LYS A 1 86 ? -0.644 -14.960 -14.869 1.00 86.25 86 LYS A CA 1
ATOM 702 C C . LYS A 1 86 ? -0.101 -14.798 -13.447 1.00 86.25 86 LYS A C 1
ATOM 704 O O . LYS A 1 86 ? 0.753 -15.584 -13.033 1.00 86.25 86 LYS A O 1
ATOM 709 N N . THR A 1 87 ? -0.517 -13.761 -12.723 1.00 80.00 87 THR A N 1
ATOM 710 C CA . THR A 1 87 ? 0.064 -13.446 -11.421 1.00 80.00 87 THR A CA 1
ATOM 711 C C . THR A 1 87 ? -0.081 -14.621 -10.459 1.00 80.00 87 THR A C 1
ATOM 713 O O . THR A 1 87 ? -1.100 -15.300 -10.422 1.00 80.00 87 THR A O 1
ATOM 716 N N . THR A 1 88 ? 0.960 -14.868 -9.670 1.00 72.88 88 THR A N 1
ATOM 717 C CA . THR A 1 88 ? 0.942 -15.858 -8.584 1.00 72.88 88 THR A CA 1
ATOM 718 C C . THR A 1 88 ? 0.852 -15.176 -7.223 1.00 72.88 88 THR A C 1
ATOM 720 O O . THR A 1 88 ? 1.266 -15.759 -6.219 1.00 72.88 88 THR A O 1
ATOM 723 N N . ILE A 1 89 ? 0.413 -13.910 -7.196 1.00 76.06 89 ILE A N 1
ATOM 724 C CA . ILE A 1 89 ? 0.161 -13.190 -5.949 1.00 76.06 89 ILE A CA 1
ATOM 725 C C . ILE A 1 89 ? -0.839 -14.004 -5.137 1.00 76.06 89 ILE A C 1
ATOM 727 O O . ILE A 1 89 ? -1.847 -14.469 -5.658 1.00 76.06 89 ILE A O 1
ATOM 731 N N . GLN A 1 90 ? -0.548 -14.158 -3.852 1.00 79.56 90 GLN A N 1
ATOM 732 C CA . GLN A 1 90 ? -1.462 -14.789 -2.919 1.00 79.56 90 GLN A CA 1
ATOM 733 C C . GLN A 1 90 ? -1.890 -13.783 -1.868 1.00 79.56 90 GLN A C 1
ATOM 735 O O . GLN A 1 90 ? -1.069 -13.050 -1.315 1.00 79.56 90 GLN A O 1
ATOM 740 N N . TYR A 1 91 ? -3.183 -13.752 -1.590 1.00 85.69 91 TYR A N 1
ATOM 741 C CA . TYR A 1 91 ? -3.745 -12.909 -0.549 1.00 85.69 91 TYR A CA 1
ATOM 742 C C . TYR A 1 91 ? -3.388 -13.455 0.834 1.00 85.69 91 TYR A C 1
ATOM 744 O O . TYR A 1 91 ? -3.248 -14.668 1.023 1.00 85.69 91 TYR A O 1
ATOM 752 N N . ARG A 1 92 ? -3.257 -12.565 1.822 1.00 86.75 92 ARG A N 1
ATOM 753 C CA . ARG A 1 92 ? -3.296 -13.010 3.219 1.00 86.75 92 ARG A CA 1
ATOM 754 C C . ARG A 1 92 ? -4.652 -13.654 3.493 1.00 86.75 92 ARG A C 1
ATOM 756 O O . ARG A 1 92 ? -5.678 -13.231 2.959 1.00 86.75 92 ARG A O 1
ATOM 763 N N . HIS A 1 93 ? -4.642 -14.692 4.317 1.00 86.00 93 HIS A N 1
ATOM 764 C CA . HIS A 1 93 ? -5.871 -15.326 4.775 1.00 86.00 93 HIS A CA 1
ATOM 765 C C . HIS A 1 93 ? -6.752 -14.282 5.486 1.00 86.00 93 HIS A C 1
ATOM 767 O O . HIS A 1 93 ? -6.210 -13.356 6.087 1.00 86.00 93 HIS A O 1
ATOM 773 N N . TYR A 1 94 ? -8.077 -14.382 5.354 1.00 88.81 94 TYR A N 1
ATOM 774 C CA . TYR A 1 94 ? -9.072 -13.389 5.794 1.00 88.81 94 TYR A CA 1
ATOM 775 C C . TYR A 1 94 ? -9.131 -12.044 5.045 1.00 88.81 94 TYR A C 1
ATOM 777 O O . TYR A 1 94 ? -9.982 -11.215 5.366 1.00 88.81 94 TYR A O 1
ATOM 785 N N . VAL A 1 95 ? -8.295 -11.784 4.028 1.00 91.06 95 VAL A N 1
ATOM 786 C CA . VAL A 1 95 ? -8.384 -10.517 3.265 1.00 91.06 95 VAL A CA 1
ATOM 787 C C . VAL A 1 95 ? -9.715 -10.392 2.533 1.00 91.06 95 VAL A C 1
ATOM 789 O O . VAL A 1 95 ? -10.300 -9.311 2.512 1.00 91.06 95 VAL A O 1
ATOM 792 N N . ARG A 1 96 ? -10.211 -11.481 1.936 1.00 90.56 96 ARG A N 1
ATOM 793 C CA . ARG A 1 96 ? -11.478 -11.452 1.198 1.00 90.56 96 ARG A CA 1
ATOM 794 C C . ARG A 1 96 ? -12.639 -11.161 2.141 1.00 90.56 96 ARG A C 1
ATOM 796 O O . ARG A 1 96 ? -13.473 -10.318 1.835 1.00 90.56 96 ARG A O 1
ATOM 803 N N . GLU A 1 97 ? -12.664 -11.820 3.285 1.00 89.94 97 GLU A N 1
ATOM 804 C CA . GLU A 1 97 ? -13.655 -11.666 4.341 1.00 89.94 97 GLU A CA 1
ATOM 805 C C . GLU A 1 97 ? -13.633 -10.244 4.902 1.00 89.94 97 GLU A C 1
ATOM 807 O O . GLU A 1 97 ? -14.680 -9.613 5.013 1.00 89.94 97 GLU A O 1
ATOM 812 N N . PHE A 1 98 ? -12.441 -9.702 5.164 1.00 92.50 98 PHE A N 1
ATOM 813 C CA . PHE A 1 98 ? -12.262 -8.322 5.604 1.00 92.50 98 PHE A CA 1
ATOM 814 C C . PHE A 1 98 ? -12.825 -7.316 4.596 1.00 92.50 98 PHE A C 1
ATOM 816 O O . PHE A 1 98 ? -13.605 -6.441 4.969 1.00 92.50 98 PHE A O 1
ATOM 823 N N . VAL A 1 99 ? -12.466 -7.449 3.315 1.00 92.94 99 VAL A N 1
ATOM 824 C CA . VAL A 1 99 ? -12.917 -6.526 2.265 1.00 92.94 99 VAL A CA 1
ATOM 825 C C . VAL A 1 99 ? -14.428 -6.631 2.050 1.00 92.94 99 VAL A C 1
ATOM 827 O O . VAL A 1 99 ? -15.098 -5.601 2.057 1.00 92.94 99 VAL A O 1
ATOM 830 N N . ASN A 1 100 ? -14.991 -7.839 1.937 1.00 90.25 100 ASN A N 1
ATOM 831 C CA . ASN A 1 100 ? -16.444 -8.007 1.794 1.00 90.25 100 ASN A CA 1
ATOM 832 C C . ASN A 1 100 ? -17.192 -7.419 2.995 1.00 90.25 100 ASN A C 1
ATOM 834 O O . ASN A 1 100 ? -18.128 -6.648 2.817 1.00 90.25 100 ASN A O 1
ATOM 838 N N . TYR A 1 101 ? -16.709 -7.662 4.217 1.00 90.19 101 TYR A N 1
ATOM 839 C CA . TYR A 1 101 ? -17.321 -7.105 5.420 1.00 90.19 101 TYR A CA 1
ATOM 840 C C . TYR A 1 101 ? -17.350 -5.575 5.414 1.00 90.19 101 TYR A C 1
ATOM 842 O O . TYR A 1 101 ? -18.325 -4.979 5.877 1.00 90.19 101 TYR A O 1
ATOM 850 N N . THR A 1 102 ? -16.306 -4.927 4.883 1.00 91.56 102 THR A N 1
ATOM 851 C CA . THR A 1 102 ? -16.294 -3.463 4.761 1.00 91.56 102 THR A CA 1
ATOM 852 C C . THR A 1 102 ? -17.379 -2.961 3.817 1.00 91.56 102 THR A C 1
ATOM 854 O O . THR A 1 102 ? -18.036 -1.976 4.134 1.00 91.56 102 THR A O 1
ATOM 857 N N . ILE A 1 103 ? -17.630 -3.663 2.712 1.00 90.75 103 ILE A N 1
ATOM 858 C CA . ILE A 1 103 ? -18.680 -3.300 1.760 1.00 90.75 103 ILE A CA 1
ATOM 859 C C . ILE A 1 103 ? -20.059 -3.550 2.365 1.00 90.75 103 ILE A C 1
ATOM 861 O O . ILE A 1 103 ? -20.876 -2.629 2.415 1.00 90.75 103 ILE A O 1
ATOM 865 N N . ASP A 1 104 ? -20.285 -4.752 2.898 1.00 88.94 104 ASP A N 1
ATOM 866 C CA . ASP A 1 104 ? -21.568 -5.176 3.469 1.00 88.94 104 ASP A CA 1
ATOM 867 C C . ASP A 1 104 ? -22.031 -4.246 4.603 1.00 88.94 104 ASP A C 1
ATOM 869 O O . ASP A 1 104 ? -23.227 -4.039 4.809 1.00 88.94 104 ASP A O 1
ATOM 873 N N . ASN A 1 105 ? -21.079 -3.645 5.323 1.00 87.19 105 ASN A N 1
ATOM 874 C CA . ASN A 1 105 ? -21.336 -2.727 6.432 1.00 87.19 105 ASN A CA 1
ATOM 875 C C . ASN A 1 105 ? -21.114 -1.245 6.083 1.00 87.19 105 ASN A C 1
ATOM 877 O O . ASN A 1 105 ? -21.100 -0.408 6.989 1.00 87.19 105 ASN A O 1
ATOM 881 N N . GLN A 1 106 ? -20.933 -0.907 4.801 1.00 88.06 106 GLN A N 1
ATOM 882 C CA . GLN A 1 106 ? -20.732 0.468 4.319 1.00 88.06 106 GLN A CA 1
ATOM 883 C C . GLN A 1 106 ? -19.580 1.203 5.030 1.00 88.06 106 GLN A C 1
ATOM 885 O O . GLN A 1 106 ? -19.643 2.401 5.319 1.00 88.06 106 GLN A O 1
ATOM 890 N N . ILE A 1 107 ? -18.516 0.469 5.339 1.00 88.25 107 ILE A N 1
ATOM 891 C CA . ILE A 1 107 ? -17.297 0.987 5.947 1.00 88.25 107 ILE A CA 1
ATOM 892 C C . ILE A 1 107 ? -16.425 1.550 4.833 1.00 88.25 107 ILE A C 1
ATOM 894 O O . ILE A 1 107 ? -16.008 0.842 3.916 1.00 88.25 107 ILE A O 1
ATOM 898 N N . LEU A 1 108 ? -16.131 2.843 4.928 1.00 88.62 108 LEU A N 1
ATOM 899 C CA . LEU A 1 108 ? -15.306 3.534 3.951 1.00 88.62 108 LEU A CA 1
ATOM 900 C C . LEU A 1 108 ? -13.861 3.033 4.018 1.00 88.62 108 LEU A C 1
ATOM 902 O O . LEU A 1 108 ? -13.173 3.231 5.019 1.00 88.62 108 LEU A O 1
ATOM 906 N N . MET A 1 109 ? -13.386 2.426 2.932 1.00 91.19 109 MET A N 1
ATOM 907 C CA . MET A 1 109 ? -12.005 1.968 2.819 1.00 91.19 109 MET A CA 1
ATOM 908 C C . MET A 1 109 ? -11.195 2.913 1.928 1.00 91.19 109 MET A C 1
ATOM 910 O O . MET A 1 109 ? -11.437 3.027 0.724 1.00 91.19 109 MET A O 1
ATOM 914 N N . TYR A 1 110 ? -10.195 3.561 2.527 1.00 91.50 110 TYR A N 1
ATOM 915 C CA . TYR A 1 110 ? -9.159 4.298 1.808 1.00 91.50 110 TYR A CA 1
ATOM 916 C C . TYR A 1 110 ? -7.981 3.380 1.500 1.00 91.50 110 TYR A C 1
ATOM 918 O O . TYR A 1 110 ? -7.425 2.746 2.393 1.00 91.50 110 TYR A O 1
ATOM 926 N N . ILE A 1 111 ? -7.571 3.343 0.235 1.00 92.88 111 ILE A N 1
ATOM 927 C CA . ILE A 1 111 ? -6.414 2.572 -0.219 1.00 92.88 111 ILE A CA 1
ATOM 928 C C . ILE A 1 111 ? -5.402 3.560 -0.790 1.00 92.88 111 ILE A C 1
ATOM 930 O O . ILE A 1 111 ? -5.589 4.067 -1.896 1.00 92.88 111 ILE A O 1
ATOM 934 N N . VAL A 1 112 ? -4.321 3.827 -0.050 1.00 92.12 112 VAL A N 1
ATOM 935 C CA . VAL A 1 112 ? -3.204 4.662 -0.521 1.00 92.12 112 VAL A CA 1
ATOM 936 C C . VAL A 1 112 ? -1.986 3.789 -0.790 1.00 92.12 112 VAL A C 1
ATOM 938 O O . VAL A 1 112 ? -1.339 3.279 0.124 1.00 92.12 112 VAL A O 1
ATOM 941 N N . SER A 1 113 ? -1.657 3.602 -2.065 1.00 90.31 113 SER A N 1
ATOM 942 C CA . SER A 1 113 ? -0.669 2.608 -2.484 1.00 90.31 113 SER A CA 1
ATOM 943 C C . SER A 1 113 ? 0.368 3.184 -3.439 1.00 90.31 113 SER A C 1
ATOM 945 O O . SER A 1 113 ? 0.027 3.780 -4.454 1.00 90.31 113 SER A O 1
ATOM 947 N N . GLY A 1 114 ? 1.652 2.917 -3.176 1.00 87.38 114 GLY A N 1
ATOM 948 C CA . GLY A 1 114 ? 2.726 3.138 -4.158 1.00 87.38 114 GLY A CA 1
ATOM 949 C C . GLY A 1 114 ? 2.667 2.165 -5.347 1.00 87.38 114 GLY A C 1
ATOM 950 O O . GLY A 1 114 ? 3.446 2.266 -6.294 1.00 87.38 114 GLY A O 1
ATOM 951 N N . GLY A 1 115 ? 1.744 1.204 -5.307 1.00 88.62 115 GLY A N 1
ATOM 952 C CA . GLY A 1 115 ? 1.448 0.315 -6.412 1.00 88.62 115 GLY A CA 1
ATOM 953 C C . GLY A 1 115 ? 0.678 0.979 -7.556 1.00 88.62 115 GLY A C 1
ATOM 954 O O . GLY A 1 115 ? 0.230 2.116 -7.448 1.00 88.62 115 GLY A O 1
ATOM 955 N N . THR A 1 116 ? 0.500 0.251 -8.657 1.00 91.12 116 THR A N 1
ATOM 956 C CA . THR A 1 116 ? -0.263 0.706 -9.827 1.00 91.12 116 THR A CA 1
ATOM 957 C C . THR A 1 116 ? -1.752 0.376 -9.737 1.00 91.12 116 THR A C 1
ATOM 959 O O . THR A 1 116 ? -2.135 -0.738 -9.376 1.00 91.12 116 THR A O 1
ATOM 962 N N . ARG A 1 117 ? -2.589 1.345 -10.119 1.00 93.12 117 ARG A N 1
ATOM 963 C CA . ARG A 1 117 ? -4.053 1.324 -10.033 1.00 93.12 117 ARG A CA 1
ATOM 964 C C . ARG A 1 117 ? -4.644 0.116 -10.734 1.00 93.12 117 ARG A C 1
ATOM 966 O O . ARG A 1 117 ? -5.397 -0.620 -10.119 1.00 93.12 117 ARG A O 1
ATOM 973 N N . GLN A 1 118 ? -4.219 -0.131 -11.971 1.00 92.31 118 GLN A N 1
ATOM 974 C CA . GLN A 1 118 ? -4.722 -1.227 -12.799 1.00 92.31 118 GLN A CA 1
ATOM 975 C C . GLN A 1 118 ? -4.537 -2.590 -12.126 1.00 92.31 118 GLN A C 1
ATOM 977 O O . GLN A 1 118 ? -5.409 -3.449 -12.202 1.00 92.31 118 GLN A O 1
ATOM 982 N N . PHE A 1 119 ? -3.411 -2.786 -11.434 1.00 90.44 119 PHE A N 1
ATOM 983 C CA . PHE A 1 119 ? -3.184 -4.020 -10.696 1.00 90.44 119 PHE A CA 1
ATOM 984 C C . PHE A 1 119 ? -4.034 -4.082 -9.427 1.00 90.44 119 PHE A C 1
ATOM 986 O O . PHE A 1 119 ? -4.576 -5.135 -9.118 1.00 90.44 119 PHE A O 1
ATOM 993 N N . ILE A 1 120 ? -4.168 -2.970 -8.699 1.00 91.44 120 ILE A N 1
ATOM 994 C CA . ILE A 1 120 ? -4.983 -2.905 -7.477 1.00 91.44 120 ILE A CA 1
ATOM 995 C C . ILE A 1 120 ? -6.457 -3.166 -7.789 1.00 91.44 120 ILE A C 1
ATOM 997 O O . ILE A 1 120 ? -7.067 -4.000 -7.132 1.00 91.44 120 ILE A O 1
ATOM 1001 N N . GLU A 1 121 ? -7.007 -2.525 -8.817 1.00 91.88 121 GLU A N 1
ATOM 1002 C CA . GLU A 1 121 ? -8.382 -2.749 -9.275 1.00 91.88 121 GLU A CA 1
ATOM 1003 C C . GLU A 1 121 ? -8.589 -4.182 -9.772 1.00 91.88 121 GLU A C 1
ATOM 1005 O O . GLU A 1 121 ? -9.577 -4.809 -9.398 1.00 91.88 121 GLU A O 1
ATOM 1010 N N . GLY A 1 122 ? -7.639 -4.743 -10.532 1.00 90.44 122 GLY A N 1
ATOM 1011 C CA . GLY A 1 122 ? -7.682 -6.153 -10.933 1.00 90.44 122 GLY A CA 1
ATOM 1012 C C . GLY A 1 122 ? -7.733 -7.098 -9.728 1.00 90.44 122 GLY A C 1
ATOM 1013 O O . GLY A 1 122 ? -8.546 -8.016 -9.692 1.00 90.44 122 GLY A O 1
ATOM 1014 N N . MET A 1 123 ? -6.933 -6.826 -8.696 1.00 87.94 123 MET A N 1
ATOM 1015 C CA . MET A 1 123 ? -6.918 -7.629 -7.471 1.00 87.94 123 MET A CA 1
ATOM 1016 C C . MET A 1 123 ? -8.190 -7.467 -6.635 1.00 87.94 123 MET A C 1
ATOM 1018 O O . MET A 1 123 ? -8.649 -8.447 -6.054 1.00 87.94 123 MET A O 1
ATOM 1022 N N . LEU A 1 124 ? -8.761 -6.262 -6.555 1.00 90.62 124 LEU A N 1
ATOM 1023 C CA . LEU A 1 124 ? -10.040 -6.035 -5.878 1.00 90.62 124 LEU A CA 1
ATOM 1024 C C . LEU A 1 124 ? -11.189 -6.717 -6.627 1.00 90.62 124 LEU A C 1
ATOM 1026 O O . LEU A 1 124 ? -12.045 -7.315 -5.989 1.00 90.62 124 LEU A O 1
ATOM 1030 N N . THR A 1 125 ? -11.160 -6.702 -7.961 1.00 90.12 125 THR A N 1
ATOM 1031 C CA . THR A 1 125 ? -12.118 -7.429 -8.811 1.00 90.12 125 THR A CA 1
ATOM 1032 C C . THR A 1 125 ? -12.075 -8.927 -8.515 1.00 90.12 125 THR A C 1
ATOM 1034 O O . THR A 1 125 ? -13.113 -9.560 -8.366 1.00 90.12 125 THR A O 1
ATOM 1037 N N . GLU A 1 126 ? -10.878 -9.499 -8.358 1.00 88.19 126 GLU A N 1
ATOM 1038 C CA . GLU A 1 126 ? -10.732 -10.906 -7.980 1.00 88.19 126 GLU A CA 1
ATOM 1039 C C . GLU A 1 126 ? -11.281 -11.185 -6.571 1.00 88.19 126 GLU A C 1
ATOM 1041 O O . GLU A 1 126 ? -11.926 -12.213 -6.362 1.00 88.19 126 GLU A O 1
ATOM 1046 N N . ILE A 1 127 ? -11.080 -10.273 -5.609 1.00 88.44 127 ILE A N 1
ATOM 1047 C CA . ILE A 1 127 ? -11.636 -10.356 -4.243 1.00 88.44 127 ILE A CA 1
ATOM 1048 C C . ILE A 1 127 ? -13.171 -10.202 -4.228 1.00 88.44 127 ILE A C 1
ATOM 1050 O O . ILE A 1 127 ? -13.832 -10.773 -3.355 1.00 88.44 127 ILE A O 1
ATOM 1054 N N . LEU A 1 128 ? -13.738 -9.482 -5.196 1.00 88.62 128 LEU A N 1
ATOM 1055 C CA . LEU A 1 128 ? -15.150 -9.092 -5.268 1.00 88.62 128 LEU A CA 1
ATOM 1056 C C . LEU A 1 128 ? -15.807 -9.528 -6.589 1.00 88.62 128 LEU A C 1
ATOM 1058 O O . LEU A 1 128 ? -16.370 -8.691 -7.294 1.00 88.62 128 LEU A O 1
ATOM 1062 N N . PRO A 1 129 ? -15.760 -10.823 -6.953 1.00 85.31 129 PRO A N 1
ATOM 1063 C CA . PRO A 1 129 ? -16.210 -11.281 -8.265 1.00 85.31 129 PRO A CA 1
ATOM 1064 C C . PRO A 1 129 ? -17.710 -11.039 -8.481 1.00 85.31 129 PRO A C 1
ATOM 1066 O O . PRO A 1 129 ? -18.124 -10.769 -9.604 1.00 85.31 129 PRO A O 1
ATOM 1069 N N . ASP A 1 130 ? -18.496 -11.078 -7.402 1.00 87.25 130 ASP A N 1
ATOM 1070 C CA . ASP A 1 130 ? -19.951 -10.894 -7.415 1.00 87.25 130 ASP A CA 1
ATOM 1071 C C . ASP A 1 130 ? -20.380 -9.475 -6.990 1.00 87.25 130 ASP A C 1
ATOM 1073 O O . ASP A 1 130 ? -21.565 -9.234 -6.781 1.00 87.25 130 ASP A O 1
ATOM 1077 N N . GLN A 1 131 ? -19.423 -8.555 -6.801 1.00 83.81 131 GLN A N 1
ATOM 1078 C CA . GLN A 1 131 ? -19.649 -7.199 -6.281 1.00 83.81 131 GLN A CA 1
ATOM 1079 C C . GLN A 1 131 ? -18.752 -6.158 -6.981 1.00 83.81 131 GLN A C 1
ATOM 1081 O O . GLN A 1 131 ? -18.252 -5.217 -6.359 1.00 83.81 131 GLN A O 1
ATOM 1086 N N . ILE A 1 132 ? -18.481 -6.338 -8.276 1.00 85.00 132 ILE A N 1
ATOM 1087 C CA . ILE A 1 132 ? -17.551 -5.490 -9.047 1.00 85.00 132 ILE A CA 1
ATOM 1088 C C . ILE A 1 132 ? -18.045 -4.035 -9.108 1.00 85.00 132 ILE A C 1
ATOM 1090 O O . ILE A 1 132 ? -17.245 -3.101 -9.117 1.00 85.00 132 ILE A O 1
ATOM 1094 N N . GLU A 1 133 ? -19.358 -3.818 -9.090 1.00 87.81 133 GLU A N 1
ATOM 1095 C CA . GLU A 1 133 ? -19.980 -2.496 -9.000 1.00 87.81 133 GLU A CA 1
ATOM 1096 C C . GLU A 1 133 ? -19.580 -1.729 -7.729 1.00 87.81 133 GLU A C 1
ATOM 1098 O O . GLU A 1 133 ? -19.548 -0.499 -7.734 1.00 87.81 133 GLU A O 1
ATOM 1103 N N . ASN A 1 134 ? -19.191 -2.437 -6.664 1.00 87.75 134 ASN A N 1
ATOM 1104 C CA . ASN A 1 134 ? -18.746 -1.830 -5.413 1.00 87.75 134 ASN A CA 1
ATOM 1105 C C . ASN A 1 134 ? -17.279 -1.380 -5.462 1.00 87.75 134 ASN A C 1
ATOM 1107 O O . ASN A 1 134 ? -16.796 -0.793 -4.501 1.00 87.75 134 ASN A O 1
ATOM 1111 N N . LEU A 1 135 ? -16.553 -1.559 -6.573 1.00 85.50 135 LEU A N 1
ATOM 1112 C CA . LEU A 1 135 ? -15.195 -1.013 -6.702 1.00 85.50 135 LEU A CA 1
ATOM 1113 C C . LEU A 1 135 ? -15.147 0.515 -6.520 1.00 85.50 135 LEU A C 1
ATOM 1115 O O . LEU A 1 135 ? -14.140 1.057 -6.061 1.00 85.50 135 LEU A O 1
ATOM 1119 N N . GLU A 1 136 ? -16.238 1.215 -6.830 1.00 84.88 136 GLU A N 1
ATOM 1120 C CA . GLU A 1 136 ? -16.349 2.665 -6.643 1.00 84.88 136 GLU A CA 1
ATOM 1121 C C . GLU A 1 136 ? -16.523 3.082 -5.170 1.00 84.88 136 GLU A C 1
ATOM 1123 O O . GLU A 1 136 ? -16.327 4.256 -4.833 1.00 84.88 136 GLU A O 1
ATOM 1128 N N . SER A 1 137 ? -16.841 2.143 -4.266 1.00 86.62 137 SER A N 1
ATOM 1129 C CA . SER A 1 137 ? -16.936 2.423 -2.828 1.00 86.62 137 SER A CA 1
ATOM 1130 C C . SER A 1 137 ? -15.562 2.628 -2.183 1.00 86.62 137 SER A C 1
ATOM 1132 O O . SER A 1 137 ? -15.463 3.262 -1.129 1.00 86.62 137 SER A O 1
ATOM 1134 N N . PHE A 1 138 ? -14.488 2.143 -2.817 1.00 90.56 138 PHE A N 1
ATOM 1135 C CA . PHE A 1 138 ? -13.121 2.350 -2.351 1.00 90.56 138 PHE A CA 1
ATOM 1136 C C . PHE A 1 138 ? -12.614 3.746 -2.708 1.00 90.56 138 PHE A C 1
ATOM 1138 O O . PHE A 1 138 ? -12.678 4.207 -3.850 1.00 90.56 138 PHE A O 1
ATOM 1145 N N . ARG A 1 139 ? -11.980 4.409 -1.742 1.00 90.50 139 ARG A N 1
ATOM 1146 C CA . ARG A 1 139 ? -11.223 5.641 -1.980 1.00 90.50 139 ARG A CA 1
ATOM 1147 C C . ARG A 1 139 ? -9.782 5.284 -2.333 1.00 90.50 139 ARG A C 1
ATOM 1149 O O . ARG A 1 139 ? -8.889 5.289 -1.489 1.00 90.50 139 ARG A O 1
ATOM 1156 N N . LEU A 1 140 ? -9.572 4.930 -3.602 1.00 91.19 140 LEU A N 1
ATOM 1157 C CA . LEU A 1 140 ? -8.281 4.482 -4.128 1.00 91.19 140 LEU A CA 1
ATOM 1158 C C . LEU A 1 140 ? -7.420 5.649 -4.638 1.00 91.19 140 LEU A C 1
ATOM 1160 O O . LEU A 1 140 ? -7.774 6.340 -5.601 1.00 91.19 140 LEU A O 1
ATOM 1164 N N . LYS A 1 141 ? -6.242 5.817 -4.032 1.00 92.06 141 LYS A N 1
ATOM 1165 C CA . LYS A 1 141 ? -5.162 6.694 -4.496 1.00 92.06 141 LYS A CA 1
ATOM 1166 C C . LYS A 1 141 ? -3.901 5.868 -4.710 1.00 92.06 141 LYS A C 1
ATOM 1168 O O . LYS A 1 141 ? -3.334 5.305 -3.777 1.00 92.06 141 LYS A O 1
ATOM 1173 N N . SER A 1 142 ? -3.458 5.788 -5.955 1.00 92.69 142 SER A N 1
ATOM 1174 C CA . SER A 1 142 ? -2.294 4.991 -6.317 1.00 92.69 142 SER A CA 1
ATOM 1175 C C . SER A 1 142 ? -1.574 5.565 -7.526 1.00 92.69 142 SER A C 1
ATOM 1177 O O . SER A 1 142 ? -2.103 6.436 -8.216 1.00 92.69 142 SER A O 1
ATOM 1179 N N . ASN A 1 143 ? -0.385 5.041 -7.809 1.00 93.00 143 ASN A N 1
ATOM 1180 C CA . ASN A 1 143 ? 0.270 5.282 -9.093 1.00 93.00 143 ASN A CA 1
ATOM 1181 C C . ASN A 1 143 ? -0.551 4.625 -10.213 1.00 93.00 143 ASN A C 1
ATOM 1183 O O . ASN A 1 143 ? -1.372 3.751 -9.936 1.00 93.00 143 ASN A O 1
ATOM 1187 N N . GLN A 1 144 ? -0.371 5.008 -11.473 1.00 93.75 144 GLN A N 1
ATOM 1188 C CA . GLN A 1 144 ? -1.149 4.426 -12.577 1.00 93.75 144 GLN A CA 1
ATOM 1189 C C . GLN A 1 144 ? -0.371 4.413 -13.889 1.00 93.75 144 GLN A C 1
ATOM 1191 O O . GLN A 1 144 ? 0.374 5.339 -14.189 1.00 93.75 144 GLN A O 1
ATOM 1196 N N . TYR A 1 145 ? -0.560 3.373 -14.699 1.00 93.94 145 TYR A N 1
ATOM 1197 C CA . TYR A 1 145 ? -0.071 3.392 -16.077 1.00 93.94 145 TYR A CA 1
ATOM 1198 C C . TYR A 1 145 ? -0.872 4.390 -16.911 1.00 93.94 145 TYR A C 1
ATOM 1200 O O . TYR A 1 145 ? -2.101 4.412 -16.839 1.00 93.94 145 TYR A O 1
ATOM 1208 N N . VAL A 1 146 ? -0.178 5.180 -17.725 1.00 94.44 146 VAL A N 1
ATOM 1209 C CA . VAL A 1 146 ? -0.786 6.077 -18.707 1.00 94.44 146 VAL A CA 1
ATOM 1210 C C . VAL A 1 146 ? -0.822 5.347 -20.041 1.00 94.44 146 VAL A C 1
ATOM 1212 O O . VAL A 1 146 ? 0.223 4.998 -20.597 1.00 94.44 146 VAL A O 1
ATOM 1215 N N . ILE A 1 147 ? -2.032 5.101 -20.539 1.00 94.44 147 ILE A N 1
ATOM 1216 C CA . ILE A 1 147 ? -2.264 4.396 -21.798 1.00 94.44 147 ILE A CA 1
ATOM 1217 C C . ILE A 1 147 ? -2.768 5.394 -22.835 1.00 94.44 147 ILE A C 1
ATOM 1219 O O . ILE A 1 147 ? -3.739 6.109 -22.595 1.00 94.44 147 ILE A O 1
ATOM 1223 N N . LYS A 1 148 ? -2.124 5.419 -24.001 1.00 95.00 148 LYS A N 1
ATOM 1224 C CA . LYS A 1 148 ? -2.545 6.202 -25.162 1.00 95.00 148 LYS A CA 1
ATOM 1225 C C . LYS A 1 148 ? -2.407 5.341 -26.409 1.00 95.00 148 LYS A C 1
ATOM 1227 O O . LYS A 1 148 ? -1.378 4.699 -26.584 1.00 95.00 148 LYS A O 1
ATOM 1232 N N . ASP A 1 149 ? -3.440 5.310 -27.247 1.00 94.81 149 ASP A N 1
ATOM 1233 C CA . ASP A 1 149 ? -3.446 4.549 -28.505 1.00 94.81 149 ASP A CA 1
ATOM 1234 C C . ASP A 1 149 ? -3.024 3.072 -28.314 1.00 94.81 149 ASP A C 1
ATOM 1236 O O . ASP A 1 149 ? -2.211 2.533 -29.059 1.00 94.81 149 ASP A O 1
ATOM 1240 N N . ASN A 1 150 ? -3.551 2.423 -27.264 1.00 94.44 150 ASN A N 1
ATOM 1241 C CA . ASN A 1 150 ? -3.213 1.055 -26.830 1.00 94.44 150 ASN A CA 1
ATOM 1242 C C . ASN A 1 150 ? -1.741 0.814 -26.453 1.00 94.44 150 ASN A C 1
ATOM 1244 O O . ASN A 1 150 ? -1.314 -0.332 -26.320 1.00 94.44 150 ASN A O 1
ATOM 1248 N N . LYS A 1 151 ? -0.969 1.875 -26.216 1.00 94.69 151 LYS A N 1
ATOM 1249 C CA . LYS A 1 151 ? 0.406 1.797 -25.725 1.00 94.69 151 LYS A CA 1
ATOM 1250 C C . LYS A 1 151 ? 0.511 2.341 -24.311 1.00 94.69 151 LYS A C 1
ATOM 1252 O O . LYS A 1 151 ? -0.084 3.366 -23.985 1.00 94.69 151 LYS A O 1
ATOM 1257 N N . LEU A 1 152 ? 1.294 1.672 -23.475 1.00 92.94 152 LEU A N 1
ATOM 1258 C CA . LEU A 1 152 ? 1.763 2.199 -22.201 1.00 92.94 152 LEU A CA 1
ATOM 1259 C C . LEU A 1 152 ? 2.848 3.235 -22.513 1.00 92.94 152 LEU A C 1
ATOM 1261 O O . LEU A 1 152 ? 3.950 2.884 -22.933 1.00 92.94 152 LEU A O 1
ATOM 1265 N N . VAL A 1 153 ? 2.508 4.509 -22.337 1.00 91.38 153 VAL A N 1
ATOM 1266 C CA . VAL A 1 153 ? 3.379 5.635 -22.700 1.00 91.38 153 VAL A CA 1
ATOM 1267 C C . VAL A 1 153 ? 4.056 6.275 -21.497 1.00 91.38 153 VAL A C 1
ATOM 1269 O O . VAL A 1 153 ? 5.091 6.906 -21.664 1.00 91.38 153 VAL A O 1
ATOM 1272 N N . ASP A 1 154 ? 3.499 6.128 -20.295 1.00 93.00 154 ASP A N 1
ATOM 1273 C CA . ASP A 1 154 ? 4.086 6.666 -19.067 1.00 93.00 154 ASP A CA 1
ATOM 1274 C C . ASP A 1 154 ? 3.553 5.933 -17.823 1.00 93.00 154 ASP A C 1
ATOM 1276 O O . ASP A 1 154 ? 2.645 5.099 -17.906 1.00 93.00 154 ASP A O 1
ATOM 1280 N N . ILE A 1 155 ? 4.099 6.268 -16.655 1.00 92.81 155 ILE A N 1
ATOM 1281 C CA . ILE A 1 155 ? 3.534 5.916 -15.349 1.00 92.81 155 ILE A CA 1
ATOM 1282 C C . ILE A 1 155 ? 3.329 7.198 -14.558 1.00 92.81 155 ILE A C 1
ATOM 1284 O O . ILE A 1 155 ? 4.285 7.886 -14.221 1.00 92.81 155 ILE A O 1
ATOM 1288 N N . ASP A 1 156 ? 2.094 7.507 -14.206 1.00 92.81 156 ASP A N 1
ATOM 1289 C CA . ASP A 1 156 ? 1.781 8.628 -13.337 1.00 92.81 156 ASP A CA 1
ATOM 1290 C C . ASP A 1 156 ? 2.044 8.243 -11.871 1.00 92.81 156 ASP A C 1
ATOM 1292 O O . ASP A 1 156 ? 1.284 7.503 -11.239 1.00 92.81 156 ASP A O 1
ATOM 1296 N N . PHE A 1 157 ? 3.192 8.698 -11.363 1.00 90.12 157 PHE A N 1
ATOM 1297 C CA . PHE A 1 157 ? 3.653 8.485 -9.993 1.00 90.12 157 PHE A CA 1
ATOM 1298 C C . PHE A 1 157 ? 3.101 9.565 -9.058 1.00 90.12 157 PHE A C 1
ATOM 1300 O O . PHE A 1 157 ? 3.792 10.528 -8.721 1.00 90.12 157 PHE A O 1
ATOM 1307 N N . VAL A 1 158 ? 1.842 9.403 -8.655 1.00 86.81 158 VAL A N 1
ATOM 1308 C CA . VAL A 1 158 ? 1.155 10.333 -7.754 1.00 86.81 158 VAL A CA 1
ATOM 1309 C C . VAL A 1 158 ? 1.565 10.117 -6.302 1.00 86.81 158 VAL A C 1
ATOM 1311 O O . VAL A 1 158 ? 1.717 11.100 -5.586 1.00 86.81 158 VAL A O 1
ATOM 1314 N N . ILE A 1 159 ? 1.758 8.869 -5.863 1.00 84.94 159 ILE A N 1
ATOM 1315 C CA . ILE A 1 159 ? 2.089 8.520 -4.475 1.00 84.94 159 ILE A CA 1
ATOM 1316 C C . ILE A 1 159 ? 3.603 8.454 -4.306 1.00 84.94 159 ILE A C 1
ATOM 1318 O O . ILE A 1 159 ? 4.279 7.645 -4.947 1.00 84.94 159 ILE A O 1
ATOM 1322 N N . ARG A 1 160 ? 4.132 9.277 -3.398 1.00 74.50 160 ARG A N 1
ATOM 1323 C CA . ARG A 1 160 ? 5.536 9.257 -2.977 1.00 74.50 160 ARG A CA 1
ATOM 1324 C C . ARG A 1 160 ? 5.578 8.781 -1.526 1.00 74.50 160 ARG A C 1
ATOM 1326 O O . ARG A 1 160 ? 4.682 9.083 -0.751 1.00 74.50 160 ARG A O 1
ATOM 1333 N N . GLY A 1 161 ? 6.571 7.959 -1.188 1.00 70.88 161 GLY A N 1
ATOM 1334 C CA . GLY A 1 161 ? 6.564 7.116 0.017 1.00 70.88 161 GLY A CA 1
ATOM 1335 C C . GLY A 1 161 ? 5.993 7.768 1.284 1.00 70.88 161 GLY A C 1
ATOM 1336 O O . GLY A 1 161 ? 4.958 7.335 1.772 1.00 70.88 161 GLY A O 1
ATOM 1337 N N . SER A 1 162 ? 6.645 8.803 1.813 1.00 70.75 162 SER A N 1
ATOM 1338 C CA . SER A 1 162 ? 6.389 9.333 3.162 1.00 70.75 162 SER A CA 1
ATOM 1339 C C . SER A 1 162 ? 5.393 10.493 3.265 1.00 70.75 162 SER A C 1
ATOM 1341 O O . SER A 1 162 ? 5.259 11.061 4.346 1.00 70.75 162 SER A O 1
ATOM 1343 N N . ASP A 1 163 ? 4.683 10.865 2.194 1.00 78.25 163 ASP A N 1
ATOM 1344 C CA . ASP A 1 163 ? 3.691 11.951 2.225 1.00 78.25 163 ASP A CA 1
ATOM 1345 C C . ASP A 1 163 ? 2.248 11.481 1.998 1.00 78.25 163 ASP A C 1
ATOM 1347 O O . ASP A 1 163 ? 1.422 12.205 1.432 1.00 78.25 163 ASP A O 1
ATOM 1351 N N . LYS A 1 164 ? 1.925 10.268 2.474 1.00 86.69 164 LYS A N 1
ATOM 1352 C CA . LYS A 1 164 ? 0.645 9.611 2.180 1.00 86.69 164 LYS A CA 1
ATOM 1353 C C . LYS A 1 164 ? -0.586 10.312 2.767 1.00 86.69 164 LYS A C 1
ATOM 1355 O O . LYS A 1 164 ? -1.645 10.247 2.141 1.00 86.69 164 LYS A O 1
ATOM 1360 N N . ASN A 1 165 ? -0.471 11.038 3.886 1.00 85.75 165 ASN A N 1
ATOM 1361 C CA . ASN A 1 165 ? -1.582 11.837 4.440 1.00 85.75 165 ASN A CA 1
ATOM 1362 C C . ASN A 1 165 ? -2.162 12.838 3.435 1.00 85.75 165 ASN A C 1
ATOM 1364 O O . ASN A 1 165 ? -3.362 13.112 3.451 1.00 85.75 165 ASN A O 1
ATOM 1368 N N . LYS A 1 166 ? -1.339 13.383 2.530 1.00 84.88 166 LYS A N 1
ATOM 1369 C CA . LYS A 1 166 ? -1.791 14.384 1.550 1.00 84.88 166 LYS A CA 1
ATOM 1370 C C . LYS A 1 166 ? -2.886 13.857 0.623 1.00 84.88 166 LYS A C 1
ATOM 1372 O O . LYS A 1 166 ? -3.640 14.656 0.073 1.00 84.88 166 LYS A O 1
ATOM 1377 N N . TYR A 1 167 ? -2.984 12.539 0.459 1.00 84.50 167 TYR A N 1
ATOM 1378 C CA . TYR A 1 167 ? -3.935 11.898 -0.447 1.00 84.50 167 TYR A CA 1
ATOM 1379 C C . TYR A 1 167 ? -5.238 11.462 0.238 1.00 84.50 167 TYR A C 1
ATOM 1381 O O . TYR A 1 167 ? -6.130 10.971 -0.449 1.00 84.50 167 TYR A O 1
ATOM 1389 N N . ILE A 1 168 ? -5.370 11.666 1.556 1.00 80.56 168 ILE A N 1
ATOM 1390 C CA . ILE A 1 168 ? -6.536 11.253 2.364 1.00 80.56 168 ILE A CA 1
ATOM 1391 C C . ILE A 1 168 ? -7.465 12.450 2.674 1.00 80.56 168 ILE A C 1
ATOM 1393 O O . ILE A 1 168 ? -8.460 12.324 3.371 1.00 80.56 168 ILE A O 1
ATOM 1397 N N . LYS A 1 169 ? -7.199 13.631 2.101 1.00 68.06 169 LYS A N 1
ATOM 1398 C CA . LYS A 1 169 ? -7.993 14.853 2.326 1.00 68.06 169 LYS A CA 1
ATOM 1399 C C . LYS A 1 169 ? -9.207 14.942 1.401 1.00 68.06 169 LYS A C 1
ATOM 1401 O O . LYS A 1 169 ? -9.210 15.732 0.459 1.00 68.06 169 LYS A O 1
ATOM 1406 N N . ASP A 1 170 ? -10.235 14.152 1.669 1.00 63.94 170 ASP A N 1
ATOM 1407 C CA . ASP A 1 170 ? -11.559 14.311 1.051 1.00 63.94 170 ASP A CA 1
ATOM 1408 C C . ASP A 1 170 ? -12.410 15.289 1.883 1.00 63.94 170 ASP A C 1
ATOM 1410 O O . ASP A 1 170 ? -12.521 15.139 3.094 1.00 63.94 170 ASP A O 1
ATOM 1414 N N . ARG A 1 171 ? -12.991 16.339 1.296 1.00 52.88 171 ARG A N 1
ATOM 1415 C CA . ARG A 1 171 ? -13.601 17.444 2.079 1.00 52.88 171 ARG A CA 1
ATOM 1416 C C . ARG A 1 171 ? -14.937 17.106 2.754 1.00 52.88 171 ARG A C 1
ATOM 1418 O O . ARG A 1 171 ? -15.460 17.938 3.490 1.00 52.88 171 ARG A O 1
ATOM 1425 N N . ASP A 1 172 ? -15.451 15.903 2.530 1.00 61.12 172 ASP A N 1
ATOM 1426 C CA . ASP A 1 172 ? -16.804 15.501 2.923 1.00 61.12 172 ASP A CA 1
ATOM 1427 C C . ASP A 1 172 ? -16.850 14.693 4.233 1.00 61.12 172 ASP A C 1
ATOM 1429 O O . ASP A 1 172 ? -17.906 14.195 4.622 1.00 61.12 172 ASP A O 1
ATOM 1433 N N . TRP A 1 173 ? -15.715 14.551 4.926 1.00 66.50 173 TRP A N 1
ATOM 1434 C CA . TRP A 1 173 ? -15.592 13.734 6.132 1.00 66.50 173 TRP A CA 1
ATOM 1435 C C . TRP A 1 173 ? -14.937 14.510 7.280 1.00 66.50 173 TRP A C 1
ATOM 1437 O O . TRP A 1 173 ? -13.931 15.194 7.099 1.00 66.50 173 TRP A O 1
ATOM 1447 N N . ASP A 1 174 ? -15.499 14.384 8.483 1.00 70.88 174 ASP A N 1
ATOM 1448 C CA . ASP A 1 174 ? -14.917 14.941 9.707 1.00 70.88 174 ASP A CA 1
ATOM 1449 C C . ASP A 1 174 ? -13.863 13.967 10.262 1.00 70.88 174 ASP A C 1
ATOM 1451 O O . ASP A 1 174 ? -14.160 13.094 11.083 1.00 70.88 174 ASP A O 1
ATOM 1455 N N . TYR A 1 175 ? -12.632 14.077 9.750 1.00 67.25 175 TYR A N 1
ATOM 1456 C CA . TYR A 1 175 ? -11.497 13.209 10.106 1.00 67.25 175 TYR A CA 1
ATOM 1457 C C . TYR A 1 175 ? -11.147 13.2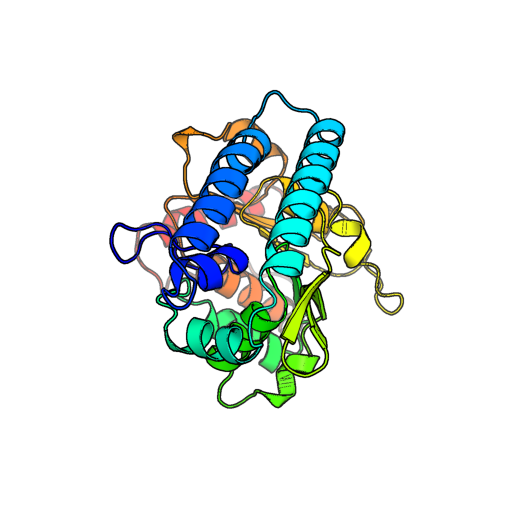37 11.595 1.00 67.25 175 TYR A C 1
ATOM 1459 O O . TYR A 1 175 ? -10.544 12.294 12.102 1.00 67.25 175 TYR A O 1
ATOM 1467 N N . GLU A 1 176 ? -11.540 14.283 12.319 1.00 64.25 176 GLU A N 1
ATOM 1468 C CA . GLU A 1 176 ? -11.209 14.430 13.736 1.00 64.25 176 GLU A CA 1
ATOM 1469 C C . GLU A 1 176 ? -12.076 13.538 14.636 1.00 64.25 176 GLU A C 1
ATOM 1471 O O . GLU A 1 176 ? -11.672 13.201 15.750 1.00 64.25 176 GLU A O 1
ATOM 1476 N N . LYS A 1 177 ? -13.263 13.123 14.170 1.00 70.88 177 LYS A N 1
ATOM 1477 C CA . LYS A 1 177 ? -14.268 12.442 15.011 1.00 70.88 177 LYS A CA 1
ATOM 1478 C C . LYS A 1 177 ? -14.454 10.959 14.730 1.00 70.88 177 LYS A C 1
ATOM 1480 O O . LYS A 1 177 ? -15.247 10.308 15.407 1.00 70.88 177 LYS A O 1
ATOM 1485 N N . GLN A 1 178 ? -13.799 10.438 13.704 1.00 75.88 178 GLN A N 1
ATOM 1486 C CA . GLN A 1 178 ? -14.152 9.140 13.144 1.00 75.88 178 GLN A CA 1
ATOM 1487 C C . GLN A 1 178 ? -13.111 8.092 13.536 1.00 75.88 178 GLN A C 1
ATOM 1489 O O . GLN A 1 178 ? -11.921 8.356 13.373 1.00 75.88 178 GLN A O 1
ATOM 1494 N N . PRO A 1 179 ? -13.531 6.919 14.048 1.00 83.94 179 PRO A N 1
ATOM 1495 C CA . PRO A 1 179 ? -12.612 5.825 14.329 1.00 83.94 179 PRO A CA 1
ATOM 1496 C C . PRO A 1 179 ? -11.905 5.364 13.054 1.00 83.94 179 PRO A C 1
ATOM 1498 O O . PRO A 1 179 ? -12.550 5.174 12.020 1.00 83.94 179 PRO A O 1
ATOM 1501 N N . VAL A 1 180 ? -10.598 5.139 13.141 1.00 87.00 180 VAL A N 1
ATOM 1502 C CA . VAL A 1 180 ? -9.759 4.688 12.028 1.00 87.00 180 VAL A CA 1
ATOM 1503 C C . VAL A 1 180 ? -9.041 3.410 12.411 1.00 87.00 180 VAL A C 1
ATOM 1505 O O . VAL A 1 180 ? -8.348 3.359 13.421 1.00 87.00 180 VAL A O 1
ATOM 1508 N N . LEU A 1 181 ? -9.155 2.398 11.555 1.00 91.88 181 LEU A N 1
ATOM 1509 C CA . LEU A 1 181 ? -8.264 1.245 11.564 1.00 91.88 181 LEU A CA 1
ATOM 1510 C C . LEU A 1 181 ? -7.205 1.450 10.475 1.00 91.88 181 LEU A C 1
ATOM 1512 O O . LEU A 1 181 ? -7.513 1.378 9.285 1.00 91.88 181 LEU A O 1
ATOM 1516 N N . LEU A 1 182 ? -5.969 1.729 10.880 1.00 93.31 182 LEU A N 1
ATOM 1517 C CA . LEU A 1 182 ? -4.840 1.936 9.978 1.00 93.31 182 LEU A CA 1
ATOM 1518 C C . LEU A 1 182 ? -4.086 0.620 9.774 1.00 93.31 182 LEU A C 1
ATOM 1520 O O . LEU A 1 182 ? -3.618 0.030 10.741 1.00 93.31 182 LEU A O 1
ATOM 1524 N N . LEU A 1 183 ? -3.918 0.188 8.522 1.00 94.88 183 LEU A N 1
ATOM 1525 C CA . LEU A 1 183 ? -3.159 -1.015 8.166 1.00 94.88 183 LEU A CA 1
ATOM 1526 C C . LEU A 1 183 ? -1.963 -0.640 7.280 1.00 94.88 183 LEU A C 1
ATOM 1528 O O . LEU A 1 183 ? -2.143 0.001 6.244 1.00 94.88 183 LEU A O 1
ATOM 1532 N N . GLY A 1 184 ? -0.755 -1.063 7.657 1.00 92.06 184 GLY A N 1
ATOM 1533 C CA . GLY A 1 184 ? 0.480 -0.778 6.918 1.00 92.06 184 GLY A CA 1
ATOM 1534 C C . GLY A 1 184 ? 1.455 -1.951 6.877 1.00 92.06 184 GLY A C 1
ATOM 1535 O O . GLY A 1 184 ? 1.314 -2.923 7.612 1.00 92.06 184 GLY A O 1
ATOM 1536 N N . ASP A 1 185 ? 2.443 -1.885 5.988 1.00 87.69 185 ASP A N 1
ATOM 1537 C CA . ASP A 1 185 ? 3.565 -2.837 5.933 1.00 87.69 185 ASP A CA 1
ATOM 1538 C C . ASP A 1 185 ? 4.948 -2.167 5.880 1.00 87.69 185 ASP A C 1
ATOM 1540 O O . ASP A 1 185 ? 5.977 -2.837 5.976 1.00 87.69 185 ASP A O 1
ATOM 1544 N N . LEU A 1 186 ? 4.980 -0.841 5.743 1.00 86.44 186 LEU A N 1
ATOM 1545 C CA . LEU A 1 186 ? 6.179 -0.012 5.793 1.00 86.44 186 LEU A CA 1
ATOM 1546 C C . LEU A 1 186 ? 6.012 1.051 6.882 1.00 86.44 186 LEU A C 1
ATOM 1548 O O . LEU A 1 186 ? 4.914 1.553 7.093 1.00 86.44 186 LEU A O 1
ATOM 1552 N N . ASP A 1 187 ? 7.103 1.460 7.538 1.00 83.12 187 ASP A N 1
ATOM 1553 C CA . ASP A 1 187 ? 7.059 2.482 8.606 1.00 83.12 187 ASP A CA 1
ATOM 1554 C C . ASP A 1 187 ? 6.355 3.771 8.151 1.00 83.12 187 ASP A C 1
ATOM 1556 O O . ASP A 1 187 ? 5.553 4.362 8.870 1.00 83.12 187 ASP A O 1
ATOM 1560 N N . HIS A 1 188 ? 6.596 4.177 6.903 1.00 85.25 188 HIS A N 1
ATOM 1561 C CA . HIS A 1 188 ? 5.997 5.382 6.343 1.00 85.25 188 HIS A CA 1
ATOM 1562 C C . HIS A 1 188 ? 4.484 5.264 6.088 1.00 85.25 188 HIS A C 1
ATOM 1564 O O . HIS A 1 188 ? 3.847 6.279 5.813 1.00 85.25 188 HIS A O 1
ATOM 1570 N N . ASP A 1 189 ? 3.877 4.080 6.200 1.00 90.38 189 ASP A N 1
ATOM 1571 C CA . ASP A 1 189 ? 2.420 3.911 6.128 1.00 90.38 189 ASP A CA 1
ATOM 1572 C C . ASP A 1 189 ? 1.714 4.547 7.325 1.00 90.38 189 ASP A C 1
ATOM 1574 O O . ASP A 1 189 ? 0.587 5.018 7.177 1.00 90.38 189 ASP A O 1
ATOM 1578 N N . HIS A 1 190 ? 2.405 4.689 8.464 1.00 89.44 190 HIS A N 1
ATOM 1579 C CA . HIS A 1 190 ? 1.897 5.442 9.612 1.00 89.44 190 HIS A CA 1
ATOM 1580 C C . HIS A 1 190 ? 1.504 6.874 9.212 1.00 89.44 190 HIS A C 1
ATOM 1582 O O . HIS A 1 190 ? 0.575 7.468 9.758 1.00 89.44 190 HIS A O 1
ATOM 1588 N N . THR A 1 191 ? 2.174 7.431 8.191 1.00 89.56 191 THR A N 1
ATOM 1589 C CA . THR A 1 191 ? 1.895 8.788 7.721 1.00 89.56 191 THR A CA 1
ATOM 1590 C C . THR A 1 191 ? 0.474 8.964 7.195 1.00 89.56 191 THR A C 1
ATOM 1592 O O . THR A 1 191 ? -0.002 10.089 7.176 1.00 89.56 191 THR A O 1
ATOM 1595 N N . MET A 1 192 ? -0.234 7.891 6.820 1.00 90.62 192 MET A N 1
ATOM 1596 C CA . MET A 1 192 ? -1.625 7.959 6.357 1.00 90.62 192 MET A CA 1
ATOM 1597 C C . MET A 1 192 ? -2.585 8.523 7.413 1.00 90.62 192 MET A C 1
ATOM 1599 O O . MET A 1 192 ? -3.578 9.145 7.047 1.00 90.62 192 MET A O 1
ATOM 1603 N N . ALA A 1 193 ? -2.279 8.360 8.703 1.00 88.75 193 ALA A N 1
ATOM 1604 C CA . ALA A 1 193 ? -3.155 8.784 9.793 1.00 88.75 193 ALA A CA 1
ATOM 1605 C C . ALA A 1 193 ? -2.689 10.058 10.529 1.00 88.75 193 ALA A C 1
ATOM 1607 O O . ALA A 1 193 ? -3.263 10.408 11.556 1.00 88.75 193 ALA A O 1
ATOM 1608 N N . LEU A 1 194 ? -1.677 10.780 10.020 1.00 87.06 194 LEU A N 1
ATOM 1609 C CA . LEU A 1 194 ? -1.1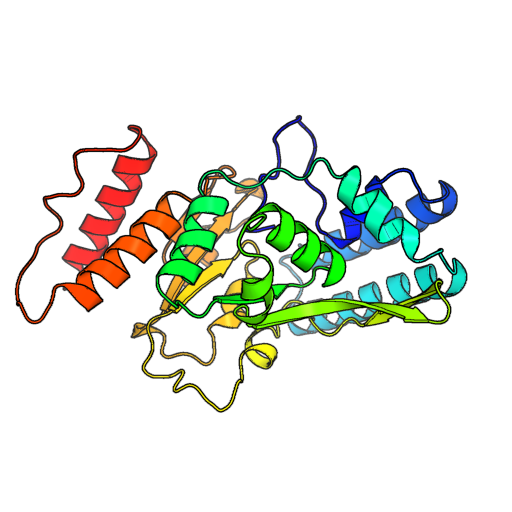07 11.952 10.716 1.00 87.06 194 LEU A CA 1
ATOM 1610 C C . LEU A 1 194 ? -2.108 13.077 10.979 1.00 87.06 194 LEU A C 1
ATOM 1612 O O . LEU A 1 194 ? -1.995 13.776 11.980 1.00 87.06 194 LEU A O 1
ATOM 1616 N N . ASP A 1 195 ? -3.059 13.263 10.066 1.00 85.62 195 ASP A N 1
ATOM 1617 C CA . ASP A 1 195 ? -4.018 14.367 10.125 1.00 85.62 195 ASP A CA 1
ATOM 1618 C C . ASP A 1 195 ? -5.294 13.983 10.911 1.00 85.62 195 ASP A C 1
ATOM 1620 O O . ASP A 1 195 ? -6.224 14.780 10.998 1.00 85.62 195 ASP A O 1
ATOM 1624 N N . PHE A 1 196 ? -5.355 12.768 11.473 1.00 84.88 196 PHE A N 1
ATOM 1625 C CA . PHE A 1 196 ? -6.479 12.286 12.279 1.00 84.88 196 PHE A CA 1
ATOM 1626 C C . PHE A 1 196 ? -6.253 12.549 13.770 1.00 84.88 196 PHE A C 1
ATOM 1628 O O . PHE A 1 196 ? -5.120 12.705 14.233 1.00 84.88 196 PHE A O 1
ATOM 1635 N N . ASN A 1 197 ? -7.336 12.538 14.551 1.00 83.50 197 ASN A N 1
ATOM 1636 C CA . ASN A 1 197 ? -7.214 12.499 16.004 1.00 83.50 197 ASN A CA 1
ATOM 1637 C C . ASN A 1 197 ? -6.626 11.146 16.428 1.00 83.50 197 ASN A C 1
ATOM 1639 O O . ASN A 1 197 ? -7.253 10.112 16.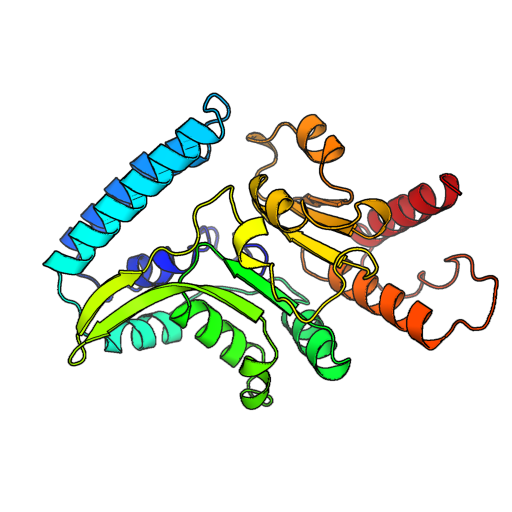210 1.00 83.50 197 ASN A O 1
ATOM 1643 N N . GLN A 1 198 ? -5.442 11.163 17.040 1.00 84.19 198 GLN A N 1
ATOM 1644 C CA . GLN A 1 198 ? -4.707 9.948 17.396 1.00 84.19 198 GLN A CA 1
ATOM 1645 C C . GLN A 1 198 ? -5.451 9.088 18.428 1.00 84.19 198 GLN A C 1
ATOM 1647 O O . GLN A 1 198 ? -5.340 7.871 18.376 1.00 84.19 198 GLN A O 1
ATOM 1652 N N . ASP A 1 199 ? -6.309 9.682 19.267 1.00 83.69 199 ASP A N 1
ATOM 1653 C CA . ASP A 1 199 ? -7.164 8.930 20.201 1.00 83.69 199 ASP A CA 1
ATOM 1654 C C . ASP A 1 199 ? -8.205 8.046 19.481 1.00 83.69 199 ASP A C 1
ATOM 1656 O O . ASP A 1 199 ? -8.773 7.126 20.071 1.00 83.69 199 ASP A O 1
ATOM 1660 N N . ASN A 1 200 ? -8.469 8.328 18.201 1.00 82.31 200 ASN A N 1
ATOM 1661 C CA . ASN A 1 200 ? -9.421 7.605 17.361 1.00 82.31 200 ASN A CA 1
ATOM 1662 C C . ASN A 1 200 ? -8.741 6.649 16.367 1.00 82.31 200 ASN A C 1
ATOM 1664 O O . ASN A 1 200 ? -9.443 5.998 15.589 1.00 82.31 200 ASN A O 1
ATOM 1668 N N . VAL A 1 201 ? -7.409 6.560 16.360 1.00 86.75 201 VAL A N 1
ATOM 1669 C CA . VAL A 1 201 ? -6.652 5.705 15.438 1.00 86.75 201 VAL A CA 1
ATOM 1670 C C . VAL A 1 201 ? -6.210 4.441 16.170 1.00 86.75 201 VAL A C 1
ATOM 1672 O O . VAL A 1 201 ? -5.573 4.514 17.210 1.00 86.75 201 VAL A O 1
ATOM 1675 N N . LEU A 1 202 ? -6.528 3.280 15.599 1.00 89.31 202 LEU A N 1
ATOM 1676 C CA . LEU A 1 202 ? -5.910 2.004 15.946 1.00 89.31 202 LEU A CA 1
ATOM 1677 C C . LEU A 1 202 ? -5.044 1.555 14.772 1.00 89.31 202 LEU A C 1
ATOM 1679 O O . LEU A 1 202 ? -5.547 1.326 13.670 1.00 89.31 202 LEU A O 1
ATOM 1683 N N . SER A 1 203 ? -3.745 1.432 15.002 1.00 91.31 203 SER A N 1
ATOM 1684 C CA . SER A 1 203 ? -2.746 1.184 13.969 1.00 91.31 203 SER A CA 1
ATOM 1685 C C . SER A 1 203 ? -2.166 -0.231 14.044 1.00 91.31 203 SER A C 1
ATOM 1687 O O . SER A 1 203 ? -1.764 -0.722 15.097 1.00 91.31 203 SER A O 1
ATOM 1689 N N . VAL A 1 204 ? -2.121 -0.903 12.894 1.00 92.06 204 VAL A N 1
ATOM 1690 C CA . VAL A 1 204 ? -1.606 -2.265 12.732 1.00 92.06 204 VAL A CA 1
ATOM 1691 C C . VAL A 1 204 ? -0.557 -2.281 11.634 1.00 92.06 204 VAL A C 1
ATOM 1693 O O . VAL A 1 204 ? -0.837 -1.907 10.491 1.00 92.06 204 VAL A O 1
ATOM 1696 N N . ILE A 1 205 ? 0.633 -2.780 11.957 1.00 89.50 205 ILE A N 1
ATOM 1697 C CA . ILE A 1 205 ? 1.692 -2.987 10.975 1.00 89.50 205 ILE A CA 1
ATOM 1698 C C . ILE A 1 205 ? 2.054 -4.455 10.809 1.00 89.50 205 ILE A C 1
ATOM 1700 O O . ILE A 1 205 ? 2.226 -5.188 11.777 1.00 89.50 205 ILE A O 1
ATOM 1704 N N . TYR A 1 206 ? 2.215 -4.861 9.553 1.00 87.56 206 TYR A N 1
ATOM 1705 C CA . TYR A 1 206 ? 2.710 -6.172 9.161 1.00 87.56 206 TYR A CA 1
ATOM 1706 C C . TYR A 1 206 ? 4.218 -6.113 8.921 1.00 87.56 206 TYR A C 1
ATOM 1708 O O . TYR A 1 206 ? 4.672 -5.593 7.898 1.00 87.56 206 TYR A O 1
ATOM 1716 N N . LEU A 1 207 ? 4.998 -6.678 9.839 1.00 81.94 207 LEU A N 1
ATOM 1717 C CA . LEU A 1 207 ? 6.444 -6.807 9.706 1.00 81.94 207 LEU A CA 1
ATOM 1718 C C . LEU A 1 207 ? 6.805 -8.177 9.139 1.00 81.94 207 LEU A C 1
ATOM 1720 O O . LEU A 1 207 ? 6.478 -9.227 9.687 1.00 81.94 207 LEU A O 1
ATOM 1724 N N . ARG A 1 208 ? 7.493 -8.151 7.999 1.00 73.50 208 ARG A N 1
ATOM 1725 C CA . ARG A 1 208 ? 7.927 -9.363 7.294 1.00 73.50 208 ARG A CA 1
ATOM 1726 C C . ARG A 1 208 ? 9.292 -9.857 7.751 1.00 73.50 208 ARG A C 1
ATOM 1728 O O . ARG A 1 208 ? 9.501 -11.059 7.831 1.00 73.50 208 ARG A O 1
ATOM 1735 N N . ASP A 1 209 ? 10.209 -8.930 8.007 1.00 68.69 209 ASP A N 1
ATOM 1736 C CA . ASP A 1 209 ? 11.583 -9.226 8.395 1.00 68.69 209 ASP A CA 1
ATOM 1737 C C . ASP A 1 209 ? 11.928 -8.445 9.660 1.00 68.69 209 ASP A C 1
ATOM 1739 O O . ASP A 1 209 ? 12.176 -7.241 9.623 1.00 68.69 209 ASP A O 1
ATOM 1743 N N . GLU A 1 210 ? 11.900 -9.145 10.789 1.00 63.97 210 GLU A N 1
ATOM 1744 C CA . GLU A 1 210 ? 12.234 -8.584 12.097 1.00 63.97 210 GLU A CA 1
ATOM 1745 C C . GLU A 1 210 ? 13.731 -8.257 12.217 1.00 63.97 210 GLU A C 1
ATOM 1747 O O . GLU A 1 210 ? 14.111 -7.416 13.024 1.00 63.97 210 GLU A O 1
ATOM 1752 N N . SER A 1 211 ? 14.594 -8.872 11.396 1.00 61.75 211 SER A N 1
ATOM 1753 C CA . SER A 1 211 ? 16.052 -8.715 11.506 1.00 61.75 211 SER A CA 1
ATOM 1754 C C . SER A 1 211 ? 16.562 -7.355 11.024 1.00 61.75 211 SER A C 1
ATOM 1756 O O . SER A 1 211 ? 17.670 -6.947 11.371 1.00 61.75 211 SER A O 1
ATOM 1758 N N . ILE A 1 212 ? 15.752 -6.645 10.237 1.00 57.50 212 ILE A N 1
ATOM 1759 C CA . ILE A 1 212 ? 16.094 -5.347 9.639 1.00 57.50 212 ILE A CA 1
ATOM 1760 C C . ILE A 1 212 ? 15.510 -4.190 10.467 1.00 57.50 212 ILE A C 1
ATOM 1762 O O . ILE A 1 212 ? 15.779 -3.020 10.194 1.00 57.50 212 ILE A O 1
ATOM 1766 N N . ILE A 1 213 ? 14.695 -4.493 11.481 1.00 64.94 213 ILE A N 1
ATOM 1767 C CA . ILE A 1 213 ? 13.786 -3.521 12.075 1.00 64.94 213 ILE A CA 1
ATOM 1768 C C . ILE A 1 213 ? 14.084 -3.318 13.558 1.00 64.94 213 ILE A C 1
ATOM 1770 O O . ILE A 1 213 ? 14.114 -4.256 14.346 1.00 64.94 213 ILE A O 1
ATOM 1774 N N . ASP A 1 214 ? 14.246 -2.053 13.940 1.00 73.31 214 ASP A N 1
ATOM 1775 C CA . ASP A 1 214 ? 14.224 -1.627 15.336 1.00 73.31 214 ASP A CA 1
ATOM 1776 C C . ASP A 1 214 ? 12.784 -1.725 15.870 1.00 73.31 214 ASP A C 1
ATOM 1778 O O . ASP A 1 214 ? 11.987 -0.792 15.729 1.00 73.31 214 ASP A O 1
ATOM 1782 N N . ILE A 1 215 ? 12.433 -2.886 16.433 1.00 72.88 215 ILE A N 1
ATOM 1783 C CA . ILE A 1 215 ? 11.099 -3.169 16.986 1.00 72.88 215 ILE A CA 1
ATOM 1784 C C . ILE A 1 215 ? 10.700 -2.108 18.023 1.00 72.88 215 ILE A C 1
ATOM 1786 O O . ILE A 1 215 ? 9.550 -1.665 18.018 1.00 72.88 215 ILE A O 1
ATOM 1790 N N . ASP A 1 216 ? 11.643 -1.622 18.837 1.00 76.81 216 ASP A N 1
ATOM 1791 C CA . ASP A 1 216 ? 11.378 -0.610 19.867 1.00 76.81 216 ASP A CA 1
ATOM 1792 C C . ASP A 1 216 ? 10.947 0.730 19.251 1.00 76.81 216 ASP A C 1
ATOM 1794 O O . ASP A 1 216 ? 10.156 1.477 19.833 1.00 76.81 216 ASP A O 1
ATOM 1798 N N . SER A 1 217 ? 11.458 1.065 18.064 1.00 79.12 217 SER A N 1
ATOM 1799 C CA . SER A 1 217 ? 11.029 2.247 17.310 1.00 79.12 217 SER A CA 1
ATOM 1800 C C . SER A 1 217 ? 9.614 2.084 16.752 1.00 79.12 217 SER A C 1
ATOM 1802 O O . SER A 1 217 ? 8.818 3.024 16.799 1.00 79.12 217 SER A O 1
ATOM 1804 N N . PHE A 1 218 ? 9.264 0.885 16.278 1.00 79.75 218 PHE A N 1
ATOM 1805 C CA . PHE A 1 218 ? 7.927 0.602 15.752 1.00 79.75 218 PHE A CA 1
ATOM 1806 C C . PHE A 1 218 ? 6.873 0.562 16.860 1.00 79.75 218 PHE A C 1
ATOM 1808 O O . PHE A 1 218 ? 5.805 1.138 16.676 1.00 79.75 218 PHE A O 1
ATOM 1815 N N . GLN A 1 219 ? 7.188 -0.002 18.028 1.00 80.62 219 GLN A N 1
ATOM 1816 C CA . GLN A 1 219 ? 6.293 -0.031 19.196 1.00 80.62 219 GLN A CA 1
ATOM 1817 C C . GLN A 1 219 ? 5.929 1.365 19.723 1.00 80.62 219 GLN A C 1
ATOM 1819 O O . GLN A 1 219 ? 4.928 1.525 20.413 1.00 80.62 219 GLN A O 1
ATOM 1824 N N . LYS A 1 220 ? 6.723 2.395 19.401 1.00 83.50 220 LYS A N 1
ATOM 1825 C CA . LYS A 1 220 ? 6.412 3.793 19.747 1.00 83.50 220 LYS A CA 1
ATOM 1826 C C . LYS A 1 220 ? 5.428 4.456 18.783 1.00 83.50 220 LYS A C 1
ATOM 1828 O O . LYS A 1 220 ? 4.924 5.527 19.105 1.00 83.50 220 LYS A O 1
ATOM 1833 N N . LYS A 1 221 ? 5.226 3.884 17.592 1.00 84.62 221 LYS A N 1
ATOM 1834 C CA . LYS A 1 221 ? 4.395 4.460 16.522 1.00 84.62 221 LYS A CA 1
ATOM 1835 C C . LYS A 1 221 ? 3.166 3.618 16.195 1.00 84.62 221 LYS A C 1
ATOM 1837 O O . LYS A 1 221 ? 2.202 4.160 15.683 1.00 84.62 221 LYS A O 1
ATOM 1842 N N . TRP A 1 222 ? 3.228 2.311 16.422 1.00 88.38 222 TRP A N 1
ATOM 1843 C CA . TRP A 1 222 ? 2.187 1.365 16.043 1.00 88.38 222 TRP A CA 1
ATOM 1844 C C . TRP A 1 222 ? 1.618 0.682 17.281 1.00 88.38 222 TRP A C 1
ATOM 1846 O O . TRP A 1 222 ? 2.379 0.215 18.127 1.00 88.38 222 TRP A O 1
ATOM 1856 N N . ASP A 1 223 ? 0.292 0.575 17.353 1.00 87.38 223 ASP A N 1
ATOM 1857 C CA . ASP A 1 223 ? -0.402 -0.061 18.480 1.00 87.38 223 ASP A CA 1
ATOM 1858 C C . ASP A 1 223 ? -0.259 -1.585 18.443 1.00 87.38 223 ASP A C 1
ATOM 1860 O O . ASP A 1 223 ? -0.171 -2.246 19.477 1.00 87.38 223 ASP A O 1
ATOM 1864 N N . ILE A 1 224 ? -0.257 -2.152 17.233 1.00 89.38 224 ILE A N 1
ATOM 1865 C CA . ILE A 1 224 ? -0.217 -3.592 16.994 1.00 89.38 224 ILE A CA 1
ATOM 1866 C C . ILE A 1 224 ? 0.828 -3.897 15.925 1.00 89.38 224 ILE A C 1
ATOM 1868 O O . ILE A 1 224 ? 0.802 -3.351 14.820 1.00 89.38 224 ILE A O 1
ATOM 1872 N N . ILE A 1 225 ? 1.718 -4.834 16.238 1.00 87.38 225 ILE A N 1
ATOM 1873 C CA . ILE A 1 225 ? 2.736 -5.338 15.322 1.00 87.38 225 ILE A CA 1
ATOM 1874 C C . ILE A 1 225 ? 2.439 -6.814 15.050 1.00 87.38 225 ILE A C 1
ATOM 1876 O O . ILE A 1 225 ? 2.497 -7.636 15.959 1.00 87.38 225 ILE A O 1
ATOM 1880 N N . ILE A 1 226 ? 2.128 -7.147 13.798 1.00 86.31 226 ILE A N 1
ATOM 1881 C CA . ILE A 1 226 ? 1.958 -8.522 13.320 1.00 86.31 226 ILE A CA 1
ATOM 1882 C C . ILE A 1 226 ? 3.254 -8.928 12.633 1.00 86.31 226 ILE A C 1
ATOM 1884 O O . ILE A 1 226 ? 3.625 -8.338 11.617 1.00 86.31 226 ILE A O 1
ATOM 1888 N N . THR A 1 227 ? 3.940 -9.936 13.160 1.00 83.50 227 THR A N 1
ATOM 1889 C CA . THR A 1 227 ? 5.192 -10.423 12.578 1.00 83.50 227 THR A CA 1
ATOM 1890 C C . THR A 1 227 ? 5.023 -11.764 11.854 1.00 83.50 227 THR A C 1
ATOM 1892 O O . THR A 1 227 ? 3.916 -12.299 11.760 1.00 83.50 227 THR A O 1
ATOM 1895 N N . GLY A 1 228 ? 6.097 -12.287 11.249 1.00 75.25 228 GLY A N 1
ATOM 1896 C CA . GLY A 1 228 ? 6.106 -13.633 10.658 1.00 75.25 228 GLY A CA 1
ATOM 1897 C C . GLY A 1 228 ? 5.192 -13.835 9.442 1.00 75.25 228 GLY A C 1
ATOM 1898 O O . GLY A 1 228 ? 4.746 -14.953 9.199 1.00 75.25 228 GLY A O 1
ATOM 1899 N N . ASP A 1 229 ? 4.900 -12.777 8.676 1.00 72.50 229 ASP A N 1
ATOM 1900 C CA . ASP A 1 229 ? 3.946 -12.819 7.552 1.00 72.50 229 ASP A CA 1
ATOM 1901 C C . ASP A 1 229 ? 2.509 -13.219 7.983 1.00 72.50 229 ASP A C 1
ATOM 1903 O O . ASP A 1 229 ? 1.794 -13.878 7.223 1.00 72.50 229 ASP A O 1
ATOM 1907 N N . GLY A 1 230 ? 2.069 -12.787 9.176 1.00 79.38 230 GLY A N 1
ATOM 1908 C CA . GLY A 1 230 ? 0.739 -13.073 9.750 1.00 79.38 230 GLY A CA 1
ATOM 1909 C C . GLY A 1 230 ? -0.462 -12.630 8.897 1.00 79.38 230 GLY A C 1
ATOM 1910 O O . GLY A 1 230 ? -0.323 -11.871 7.944 1.00 79.38 230 GLY A O 1
ATOM 1911 N N . ASP A 1 231 ? -1.664 -13.130 9.180 1.00 86.25 231 ASP A N 1
ATOM 1912 C CA . ASP A 1 231 ? -2.835 -12.951 8.307 1.00 86.25 231 ASP A CA 1
ATOM 1913 C C . ASP A 1 231 ? -3.787 -11.803 8.720 1.00 86.25 231 ASP A C 1
ATOM 1915 O O . ASP A 1 231 ? -3.478 -11.014 9.608 1.00 86.25 231 ASP A O 1
ATOM 1919 N N . PHE A 1 232 ? -4.929 -11.660 8.031 1.00 89.06 232 PHE A N 1
ATOM 1920 C CA . PHE A 1 232 ? -5.926 -10.610 8.296 1.00 89.06 232 PHE A CA 1
ATOM 1921 C C . PHE A 1 232 ? -6.947 -10.986 9.384 1.00 89.06 232 PHE A C 1
ATOM 1923 O O . PHE A 1 232 ? -7.903 -10.236 9.589 1.00 89.06 232 PHE A O 1
ATOM 1930 N N . SER A 1 233 ? -6.774 -12.108 10.094 1.00 86.31 233 SER A N 1
ATOM 1931 C CA . SER A 1 233 ? -7.718 -12.537 11.138 1.00 86.31 233 SER A CA 1
ATOM 1932 C C . SER A 1 233 ? -7.886 -11.474 12.226 1.00 86.31 233 SER A C 1
ATOM 1934 O O . SER A 1 233 ? -9.015 -11.108 12.551 1.00 86.31 233 SER A O 1
ATOM 1936 N N . LEU A 1 234 ? -6.783 -10.911 12.731 1.00 86.06 234 LEU A N 1
ATOM 1937 C CA . LEU A 1 234 ? -6.822 -9.885 13.770 1.00 86.06 234 LEU A CA 1
ATOM 1938 C C . LEU A 1 234 ? -7.525 -8.601 13.290 1.00 86.06 234 LEU A C 1
ATOM 1940 O O . LEU A 1 234 ? -8.495 -8.210 13.939 1.00 86.06 234 LEU A O 1
ATOM 1944 N N . PRO A 1 235 ? -7.156 -7.957 12.161 1.00 90.69 235 PRO A N 1
ATOM 1945 C CA . PRO A 1 235 ? -7.920 -6.814 11.653 1.00 90.69 235 PRO A CA 1
ATOM 1946 C C . PRO A 1 235 ? -9.388 -7.111 11.369 1.00 90.69 235 PRO A C 1
ATOM 1948 O O . PRO A 1 235 ? -10.231 -6.252 11.616 1.00 90.69 235 PRO A O 1
ATOM 1951 N N . TYR A 1 236 ? -9.710 -8.313 10.886 1.00 88.00 236 TYR A N 1
ATOM 1952 C CA . TYR A 1 236 ? -11.092 -8.724 10.663 1.00 88.00 236 TYR A CA 1
ATOM 1953 C C . TYR A 1 236 ? -11.892 -8.791 11.967 1.00 88.00 236 TYR A C 1
ATOM 1955 O O . TYR A 1 236 ? -12.968 -8.199 12.053 1.00 88.00 236 TYR A O 1
ATOM 1963 N N . VAL A 1 237 ? -11.342 -9.419 13.009 1.00 84.50 237 VAL A N 1
ATOM 1964 C CA . VAL A 1 237 ? -11.963 -9.468 14.341 1.00 84.50 237 VAL A CA 1
ATOM 1965 C C . VAL A 1 237 ? -12.079 -8.070 14.948 1.00 84.50 237 VAL A C 1
ATOM 1967 O O . VAL A 1 237 ? -13.144 -7.713 15.447 1.00 84.50 237 VAL A O 1
ATOM 1970 N N . LEU A 1 238 ? -11.026 -7.248 14.868 1.00 84.44 238 LEU A N 1
ATOM 1971 C CA . LEU A 1 238 ? -11.043 -5.871 15.372 1.00 84.44 238 LEU A CA 1
ATOM 1972 C C . LEU A 1 238 ? -12.150 -5.047 14.712 1.00 84.44 238 LEU A C 1
ATOM 1974 O O . LEU A 1 238 ? -12.909 -4.368 15.402 1.00 84.44 238 LEU A O 1
ATOM 1978 N N . LEU A 1 239 ? -12.268 -5.130 13.386 1.00 84.94 239 LEU A N 1
ATOM 1979 C CA . LEU A 1 239 ? -13.295 -4.415 12.642 1.00 84.94 239 LEU A CA 1
ATOM 1980 C C . LEU A 1 239 ? -14.701 -4.880 13.034 1.00 84.94 239 LEU A C 1
ATOM 1982 O O . LEU A 1 239 ? -15.590 -4.052 13.244 1.00 84.94 239 LEU A O 1
ATOM 1986 N N . ASN A 1 240 ? -14.889 -6.191 13.175 1.00 80.19 240 ASN A N 1
ATOM 1987 C CA . ASN A 1 240 ? -16.156 -6.765 13.602 1.00 80.19 240 ASN A CA 1
ATOM 1988 C C . ASN A 1 240 ? -16.542 -6.281 15.013 1.00 80.19 240 ASN A C 1
ATOM 1990 O O . ASN A 1 240 ? -17.639 -5.769 15.217 1.00 80.19 240 ASN A O 1
ATOM 1994 N N . GLU A 1 241 ? -15.608 -6.305 15.963 1.00 74.94 241 GLU A N 1
ATOM 1995 C CA . GLU A 1 241 ? -15.812 -5.805 17.328 1.00 74.94 241 GLU A CA 1
ATOM 1996 C C . GLU A 1 241 ? -16.136 -4.304 17.383 1.00 74.94 241 GLU A C 1
ATOM 1998 O O . GLU A 1 241 ? -17.033 -3.883 18.123 1.00 74.94 241 GLU A O 1
ATOM 2003 N N . ILE A 1 242 ? -15.437 -3.479 16.596 1.00 74.69 242 ILE A N 1
ATOM 2004 C CA . ILE A 1 242 ? -15.710 -2.036 16.493 1.00 74.69 242 ILE A CA 1
ATOM 2005 C C . ILE A 1 242 ? -17.146 -1.809 15.999 1.00 74.69 242 ILE A C 1
ATOM 2007 O O . ILE A 1 242 ? -17.889 -1.011 16.580 1.00 74.69 242 ILE A O 1
ATOM 2011 N N . MET A 1 243 ? -17.567 -2.550 14.973 1.00 77.00 243 MET A N 1
ATOM 2012 C CA . MET A 1 243 ? -18.907 -2.431 14.397 1.00 77.00 243 MET A CA 1
ATOM 2013 C C . MET A 1 243 ? -19.998 -3.005 15.301 1.00 77.00 243 MET A C 1
ATOM 2015 O O . MET A 1 243 ? -21.042 -2.377 15.468 1.00 77.00 243 MET A O 1
ATOM 2019 N N . HIS A 1 244 ? -19.758 -4.139 15.958 1.00 70.25 244 HIS A N 1
ATOM 2020 C CA . HIS A 1 244 ? -20.671 -4.682 16.957 1.00 70.25 244 HIS A CA 1
ATOM 2021 C C . HIS A 1 244 ? -20.885 -3.703 18.107 1.00 70.25 244 HIS A C 1
ATOM 2023 O O . HIS A 1 244 ? -22.023 -3.503 18.518 1.00 70.25 244 HIS A O 1
ATOM 2029 N N . LYS A 1 245 ? -19.836 -3.036 18.602 1.00 63.50 245 LYS A N 1
ATOM 2030 C CA . LYS A 1 245 ? -19.979 -1.997 19.636 1.00 63.50 245 LYS A CA 1
ATOM 2031 C C . LYS A 1 245 ? -20.784 -0.797 19.143 1.00 63.50 245 LYS A C 1
ATOM 2033 O O . LYS A 1 245 ? -21.642 -0.325 19.886 1.00 63.50 245 LYS A O 1
ATOM 2038 N N . LYS A 1 246 ? -20.553 -0.347 17.904 1.00 65.00 246 LYS A N 1
ATOM 2039 C CA . LYS A 1 246 ? -21.340 0.721 17.263 1.00 65.00 246 LYS A CA 1
ATOM 2040 C C . LYS A 1 246 ? -22.824 0.350 17.152 1.00 65.00 246 LYS A C 1
ATOM 2042 O O . LYS A 1 246 ? -23.677 1.200 17.380 1.00 65.00 246 LYS A O 1
ATOM 2047 N N . ASN A 1 247 ? -23.121 -0.914 16.850 1.00 64.19 247 ASN A N 1
ATOM 2048 C CA . ASN A 1 247 ? -24.485 -1.400 16.643 1.00 64.19 247 ASN A CA 1
ATOM 2049 C C . ASN A 1 247 ? -25.201 -1.808 17.952 1.00 64.19 247 ASN A C 1
ATOM 2051 O O . ASN A 1 247 ? -26.421 -1.692 18.022 1.00 64.19 247 ASN A O 1
ATOM 2055 N N . ASN A 1 248 ? -24.474 -2.247 18.994 1.00 51.47 248 ASN A N 1
ATOM 2056 C CA . ASN A 1 248 ? -25.040 -2.835 20.223 1.00 51.47 248 ASN A CA 1
ATOM 2057 C C . ASN A 1 248 ? -24.910 -1.972 21.500 1.00 51.47 248 ASN A C 1
ATOM 2059 O O . ASN A 1 248 ? -25.250 -2.461 22.583 1.00 51.47 248 ASN A O 1
ATOM 2063 N N . LYS A 1 249 ? -24.442 -0.712 21.434 1.00 49.78 249 LYS A N 1
ATOM 2064 C CA . LYS A 1 249 ? -24.449 0.212 22.592 1.00 49.78 249 LYS A CA 1
ATOM 2065 C C . LYS A 1 249 ? -24.870 1.645 22.194 1.00 49.78 249 LYS A C 1
ATOM 2067 O O . LYS A 1 249 ? -24.112 2.278 21.476 1.00 49.78 249 LYS A O 1
ATOM 2072 N N . ILE A 1 250 ? -25.997 2.270 22.597 1.00 41.75 250 ILE A N 1
ATOM 2073 C CA . ILE A 1 250 ? -26.832 2.194 23.828 1.00 41.75 250 ILE A CA 1
ATOM 2074 C C . ILE A 1 250 ? -26.828 0.832 24.520 1.00 41.75 250 ILE A C 1
ATOM 2076 O O . ILE A 1 250 ? -27.614 -0.054 24.218 1.00 41.75 250 ILE A O 1
ATOM 2080 N N . SER A 1 251 ? -25.874 0.668 25.429 1.00 34.72 251 SER A N 1
ATOM 2081 C CA . SER A 1 251 ? -25.959 -0.109 26.664 1.00 34.72 251 SER A CA 1
ATOM 2082 C C . SER A 1 251 ? -24.573 -0.039 27.286 1.00 34.72 251 SER A C 1
ATOM 2084 O O . SER A 1 251 ? -23.581 -0.461 26.709 1.00 34.72 251 SER A O 1
ATOM 2086 N N . GLU A 1 252 ? -24.441 0.583 28.441 1.00 40.78 252 GLU A N 1
ATOM 2087 C CA . GLU A 1 252 ? -23.189 0.599 29.189 1.00 40.78 252 GLU A CA 1
ATOM 2088 C C . GLU A 1 252 ? -22.797 -0.839 29.585 1.00 40.78 252 GLU A C 1
ATOM 2090 O O . GLU A 1 252 ? -23.637 -1.729 29.658 1.00 40.78 252 GLU A O 1
ATOM 2095 N N . ASN A 1 253 ? -21.497 -1.076 29.786 1.00 36.31 253 ASN A N 1
ATOM 2096 C CA . ASN A 1 253 ? -20.899 -2.304 30.350 1.00 36.31 253 ASN A CA 1
ATOM 2097 C C . ASN A 1 253 ? -20.868 -3.559 29.459 1.00 36.31 253 ASN A C 1
ATOM 2099 O O . ASN A 1 253 ? -21.867 -4.231 29.244 1.00 36.31 253 ASN A O 1
ATOM 2103 N N . LEU A 1 254 ? -19.704 -3.850 28.865 1.00 38.62 254 LEU A N 1
ATOM 2104 C CA . LEU A 1 254 ? -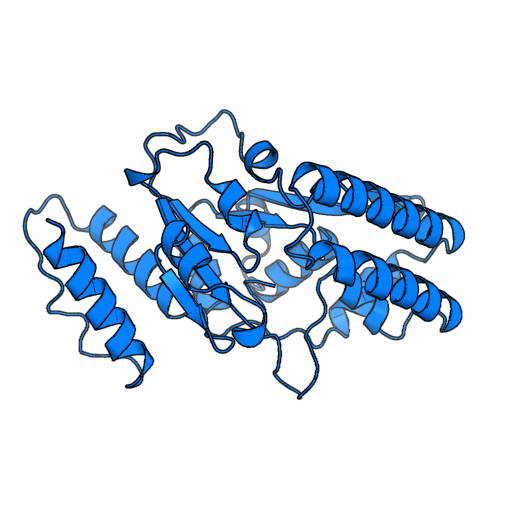19.323 -5.217 28.488 1.00 38.62 254 LEU A CA 1
ATOM 2105 C C . LEU A 1 254 ? -17.797 -5.318 28.436 1.00 38.62 254 LEU A C 1
ATOM 2107 O O . LEU A 1 254 ? -17.121 -4.729 27.593 1.00 38.62 254 LEU A O 1
ATOM 2111 N N . THR A 1 255 ? -17.288 -6.054 29.413 1.00 37.47 255 THR A N 1
ATOM 2112 C CA . THR A 1 255 ? -15.944 -6.599 29.537 1.00 37.47 255 THR A CA 1
ATOM 2113 C C . THR A 1 255 ? -15.798 -7.774 28.561 1.00 37.47 255 THR A C 1
ATOM 2115 O O . THR A 1 255 ? -16.649 -8.653 28.530 1.00 37.47 255 THR A O 1
ATOM 2118 N N . PHE A 1 256 ? -14.708 -7.792 27.784 1.00 38.78 256 PHE A N 1
ATOM 2119 C CA . PHE A 1 256 ? -14.297 -8.787 26.765 1.00 38.78 256 PHE A CA 1
ATOM 2120 C C . PHE A 1 256 ? -14.183 -10.275 27.232 1.00 38.78 256 PHE A C 1
ATOM 2122 O O . PHE A 1 256 ? -13.143 -10.905 27.055 1.00 38.78 256 PHE A O 1
ATOM 2129 N N . LYS A 1 257 ? -15.161 -10.836 27.949 1.00 33.00 257 LYS A N 1
ATOM 2130 C CA . LYS A 1 257 ? -15.116 -12.215 28.478 1.00 33.00 257 LYS A CA 1
ATOM 2131 C C . LYS A 1 257 ? -15.711 -13.257 27.510 1.00 33.00 257 LYS A C 1
ATOM 2133 O O . LYS A 1 257 ? -15.746 -14.426 27.844 1.00 33.00 257 LYS A O 1
ATOM 2138 N N . ASN A 1 258 ? -16.154 -12.852 26.316 1.00 34.00 258 ASN A N 1
ATOM 2139 C CA . ASN A 1 258 ? -16.938 -13.715 25.418 1.00 34.00 258 ASN A CA 1
ATOM 2140 C C . ASN A 1 258 ? -16.244 -14.043 24.075 1.00 34.00 258 ASN A C 1
ATOM 2142 O O . ASN A 1 258 ? -16.916 -14.480 23.151 1.00 34.00 258 ASN A O 1
ATOM 2146 N N . ILE A 1 259 ? -14.926 -13.832 23.946 1.00 38.88 259 ILE A N 1
ATOM 2147 C CA . ILE A 1 259 ? -14.159 -14.078 22.698 1.00 38.88 259 ILE A CA 1
ATOM 2148 C C . ILE A 1 259 ? -13.486 -15.477 22.695 1.00 38.88 259 ILE A C 1
ATOM 2150 O O . ILE A 1 259 ? -12.792 -15.842 21.756 1.00 38.88 259 ILE A O 1
ATOM 2154 N N . GLU A 1 260 ? -13.707 -16.307 23.720 1.00 35.72 260 GLU A N 1
ATOM 2155 C CA . GLU A 1 260 ? -12.944 -17.554 23.928 1.00 35.72 260 GLU A CA 1
ATOM 2156 C C . GLU A 1 260 ? -13.219 -18.695 22.919 1.00 35.72 260 GLU A C 1
ATOM 2158 O O . GLU A 1 260 ? -12.387 -19.592 22.804 1.00 35.72 260 GLU A O 1
ATOM 2163 N N . ASP A 1 261 ? -14.300 -18.666 22.128 1.00 34.16 261 ASP A N 1
ATOM 2164 C CA . ASP A 1 261 ? -14.796 -19.895 21.469 1.00 34.16 261 ASP A CA 1
ATOM 2165 C C . ASP A 1 261 ? -14.505 -20.068 19.965 1.00 34.16 261 ASP A C 1
ATOM 2167 O O . ASP A 1 261 ? -15.047 -20.960 19.312 1.00 34.16 261 ASP A O 1
ATOM 2171 N N . SER A 1 262 ? -13.581 -19.308 19.385 1.00 36.94 262 SER A N 1
ATOM 2172 C CA . SER A 1 262 ? -12.950 -19.714 18.118 1.00 36.94 262 SER A CA 1
ATOM 2173 C C . SER A 1 262 ? -11.544 -19.131 18.018 1.00 36.94 262 SER A C 1
ATOM 2175 O O . SER A 1 262 ? -11.243 -18.182 18.727 1.00 36.94 262 SER A O 1
ATOM 2177 N N . PHE A 1 263 ? -10.696 -19.696 17.156 1.00 38.84 263 PHE A N 1
ATOM 2178 C CA . PHE A 1 263 ? -9.305 -19.313 16.839 1.00 38.84 263 PHE A CA 1
ATOM 2179 C C . PHE A 1 263 ? -8.192 -20.225 17.388 1.00 38.84 263 PHE A C 1
ATOM 2181 O O . PHE A 1 263 ? -8.292 -20.874 18.423 1.00 38.84 263 PHE A O 1
ATOM 2188 N N . TYR A 1 264 ? -7.135 -20.352 16.585 1.00 40.12 264 TYR A N 1
ATOM 2189 C CA . TYR A 1 264 ? -5.989 -21.229 16.813 1.00 40.12 264 TYR A CA 1
ATOM 2190 C C . TYR A 1 264 ? -5.059 -20.672 17.911 1.00 40.12 264 TYR A C 1
ATOM 2192 O O . TYR A 1 264 ? -4.899 -19.466 18.079 1.00 40.12 264 TYR A O 1
ATOM 2200 N N . ARG A 1 265 ? -4.428 -21.585 18.660 1.00 37.19 265 ARG A N 1
ATOM 2201 C CA . ARG A 1 265 ? -3.915 -21.375 20.032 1.00 37.19 265 ARG A CA 1
ATOM 2202 C C . ARG A 1 265 ? -2.753 -20.387 20.228 1.00 37.19 265 ARG A C 1
ATOM 2204 O O . ARG A 1 265 ? -2.449 -20.100 21.378 1.00 37.19 265 ARG A O 1
ATOM 2211 N N . GLN A 1 266 ? -2.074 -19.907 19.185 1.00 42.69 266 GLN A N 1
ATOM 2212 C CA . GLN A 1 266 ? -0.944 -18.968 19.348 1.00 42.69 266 GLN A CA 1
ATOM 2213 C C . GLN A 1 266 ? -1.360 -17.507 19.132 1.00 42.69 266 GLN A C 1
ATOM 2215 O O . GLN A 1 266 ? -1.038 -16.664 19.966 1.00 42.69 266 GLN A O 1
ATOM 2220 N N . ASP A 1 267 ? -2.172 -17.228 18.111 1.00 47.94 267 ASP A N 1
ATOM 2221 C CA . ASP A 1 267 ? -2.670 -15.873 17.828 1.00 47.94 267 ASP A CA 1
ATOM 2222 C C . ASP A 1 267 ? -3.745 -15.430 18.836 1.00 47.94 267 ASP A C 1
ATOM 2224 O O . ASP A 1 267 ? -3.846 -14.250 19.177 1.00 47.94 267 ASP A O 1
ATOM 2228 N N . GLN A 1 268 ? -4.497 -16.388 19.400 1.00 42.88 268 GLN A N 1
ATOM 2229 C CA . GLN A 1 268 ? -5.433 -16.139 20.500 1.00 42.88 268 GLN A CA 1
ATOM 2230 C C . GLN A 1 268 ? -4.749 -15.506 21.707 1.00 42.88 268 GLN A C 1
ATOM 2232 O O . GLN A 1 268 ? -5.292 -14.581 22.299 1.00 42.88 268 GLN A O 1
ATOM 2237 N N . GLN A 1 269 ? -3.570 -15.993 22.087 1.00 42.88 269 GLN A N 1
ATOM 2238 C CA . GLN A 1 269 ? -2.940 -15.548 23.319 1.00 42.88 269 GLN A CA 1
ATOM 2239 C C . GLN A 1 269 ? -2.438 -14.109 23.199 1.00 42.88 269 GLN A C 1
ATOM 2241 O O . GLN A 1 269 ? -2.677 -13.314 24.100 1.00 42.88 269 GLN A O 1
ATOM 2246 N N . GLN A 1 270 ? -1.875 -13.739 22.049 1.00 47.19 270 GLN A N 1
ATOM 2247 C CA . GLN A 1 270 ? -1.442 -12.367 21.782 1.00 47.19 270 GLN A CA 1
ATOM 2248 C C . GLN A 1 270 ? -2.627 -11.404 21.650 1.00 47.19 270 GLN A C 1
ATOM 2250 O O . GLN A 1 270 ? -2.597 -10.314 22.217 1.00 47.19 270 GLN A O 1
ATOM 2255 N N . ALA A 1 271 ? -3.704 -11.809 20.969 1.00 46.81 271 ALA A N 1
ATOM 2256 C CA . ALA A 1 271 ? -4.918 -11.001 20.879 1.00 46.81 271 ALA A CA 1
ATOM 2257 C C . ALA A 1 271 ? -5.589 -10.823 22.253 1.00 46.81 271 ALA A C 1
ATOM 2259 O O . ALA A 1 271 ? -6.015 -9.722 22.594 1.00 46.81 271 ALA A O 1
ATOM 2260 N N . ILE A 1 272 ? -5.641 -11.878 23.072 1.00 48.03 272 ILE A N 1
ATOM 2261 C CA . ILE A 1 272 ? -6.169 -11.841 24.443 1.00 48.03 272 ILE A CA 1
ATOM 2262 C C . ILE A 1 272 ? -5.280 -10.981 25.348 1.00 48.03 272 ILE A C 1
ATOM 2264 O O . ILE A 1 272 ? -5.803 -10.186 26.126 1.00 48.03 272 ILE A O 1
ATOM 2268 N N . GLU A 1 273 ? -3.956 -11.094 25.249 1.00 49.59 273 GLU A N 1
ATOM 2269 C CA . GLU A 1 273 ? -2.995 -10.277 25.999 1.00 49.59 273 GLU A CA 1
ATOM 2270 C C . GLU A 1 273 ? -3.099 -8.797 25.615 1.00 49.59 273 GLU A C 1
ATOM 2272 O O . GLU A 1 273 ? -3.180 -7.950 26.504 1.00 49.59 273 GLU A O 1
ATOM 2277 N N . LEU A 1 274 ? -3.220 -8.482 24.323 1.00 47.09 274 LEU A N 1
ATOM 2278 C CA . LEU A 1 274 ? -3.456 -7.127 23.821 1.00 47.09 274 LEU A CA 1
ATOM 2279 C C . LEU A 1 274 ? -4.798 -6.568 24.309 1.00 47.09 274 LEU A C 1
ATOM 2281 O O . LEU A 1 274 ? -4.873 -5.447 24.810 1.00 47.09 274 LEU A O 1
ATOM 2285 N N . ILE A 1 275 ? -5.864 -7.364 24.227 1.00 47.00 275 ILE A N 1
ATOM 2286 C CA . ILE A 1 275 ? -7.180 -7.008 24.762 1.00 47.00 275 ILE A CA 1
ATOM 2287 C C . ILE A 1 275 ? -7.092 -6.738 26.273 1.00 47.00 275 ILE A C 1
ATOM 2289 O O . ILE A 1 275 ? -7.665 -5.764 26.763 1.00 47.00 275 ILE A O 1
ATOM 2293 N N . ASN A 1 276 ? -6.365 -7.568 27.023 1.00 47.56 276 ASN A N 1
ATOM 2294 C CA . ASN A 1 276 ? -6.170 -7.411 28.465 1.00 47.56 276 ASN A CA 1
ATOM 2295 C C . ASN A 1 276 ? -5.317 -6.185 28.815 1.00 47.56 276 ASN A C 1
ATOM 2297 O O . ASN A 1 276 ? -5.624 -5.497 29.786 1.00 47.56 276 ASN A O 1
ATOM 2301 N N . PHE A 1 277 ? -4.306 -5.871 28.009 1.00 47.41 277 PHE A N 1
ATOM 2302 C CA . PHE A 1 277 ? -3.497 -4.665 28.147 1.00 47.41 277 PHE A CA 1
ATOM 2303 C C . PHE A 1 277 ? -4.328 -3.395 27.918 1.00 47.41 277 PHE A C 1
ATOM 2305 O O . PHE A 1 277 ? -4.335 -2.502 28.764 1.00 47.41 277 PHE A O 1
ATOM 2312 N N . LEU A 1 278 ? -5.121 -3.347 26.842 1.00 43.06 278 LEU A N 1
ATOM 2313 C CA . LEU A 1 278 ? -6.010 -2.217 26.541 1.00 43.06 278 LEU A CA 1
ATOM 2314 C C . LEU A 1 278 ? -7.097 -2.010 27.614 1.00 43.06 278 LEU A C 1
ATOM 2316 O O . LEU A 1 278 ? -7.570 -0.893 27.816 1.00 43.06 278 LEU A O 1
ATOM 2320 N N . ARG A 1 279 ? -7.493 -3.069 28.336 1.00 42.72 279 ARG A N 1
ATOM 2321 C CA . ARG A 1 279 ? -8.404 -2.985 29.495 1.00 42.72 279 ARG A CA 1
ATOM 2322 C C . ARG A 1 279 ? -7.756 -2.366 30.731 1.00 42.72 279 ARG A C 1
ATOM 2324 O O . ARG A 1 279 ? -8.470 -1.739 31.500 1.00 42.72 279 ARG A O 1
ATOM 2331 N N . ALA A 1 280 ? -6.459 -2.580 30.941 1.00 39.19 280 ALA A N 1
ATOM 2332 C CA . ALA A 1 280 ? -5.736 -2.114 32.127 1.00 39.19 280 ALA A CA 1
ATOM 2333 C C . ALA A 1 280 ? -5.375 -0.615 32.077 1.00 39.19 280 ALA A C 1
ATOM 2335 O O . ALA A 1 280 ? -4.920 -0.062 33.073 1.00 39.19 280 ALA A O 1
ATOM 2336 N N . GLN A 1 281 ? -5.566 0.025 30.920 1.00 35.59 281 GLN A N 1
ATOM 2337 C CA . GLN A 1 281 ? -5.299 1.446 30.662 1.00 35.59 281 GLN A CA 1
ATOM 2338 C C . GLN A 1 281 ? -6.551 2.341 30.838 1.00 35.59 281 GLN A C 1
ATOM 2340 O O . GLN A 1 281 ? -6.494 3.535 30.551 1.00 35.59 281 GLN A O 1
ATOM 2345 N N . LYS A 1 282 ? -7.683 1.781 31.293 1.00 35.84 282 LYS A N 1
ATOM 2346 C CA . LYS A 1 282 ? -8.912 2.497 31.687 1.00 35.84 282 LYS A CA 1
ATOM 2347 C C . LYS A 1 282 ? -9.140 2.388 33.188 1.00 35.84 282 LYS A C 1
ATOM 2349 O O . LYS A 1 282 ? -9.726 3.341 33.743 1.00 35.84 282 LYS A O 1
#

Secondary structure (DSSP, 8-state):
-TTEES-SSSSPPPPHHHHHHHTS-S-HHHHHHHHHHHHHHHHHHT-TTS-HHHHHHHHHHHHHHHHHHHHHH--BTHHHHHHHHH---EEPTTHHHHHHHHHHTT---EEEEEEEHHHHHHHHHHH-TT-GGGGGGSEEEEEEEEEETTEEEEEE----TT-GGGG---TTS-TTTS-EEEEESSGGGGGGGTTS-GGGEEEEEE-S-GGGS-HHHHHTT-SEEE-TT--SHHHHHHHHHHHHHHHH-SS----S-S-TTSS-TTHHHHHHHHHHHHHHT-

Radius of gyration: 20.09 Å; chains: 1; bounding box: 47×39×61 Å